Protein AF-A0A559GMC2-F1 (afdb_monomer)

Radius of gyration: 25.71 Å; Cα contacts (8 Å, |Δi|>4): 262; chains: 1; bounding box: 66×36×84 Å

Structure (mmCIF, N/CA/C/O backbone):
data_AF-A0A559GMC2-F1
#
_entry.id   AF-A0A559GMC2-F1
#
loop_
_atom_site.group_PDB
_atom_site.id
_atom_site.type_symbol
_atom_site.label_atom_id
_atom_site.label_alt_id
_atom_site.label_comp_id
_atom_site.label_asym_id
_atom_site.label_entity_id
_atom_site.label_seq_id
_atom_site.pdbx_PDB_ins_code
_atom_site.Cartn_x
_atom_site.Cartn_y
_atom_site.Cartn_z
_atom_site.occupancy
_atom_site.B_iso_or_equiv
_atom_site.auth_seq_id
_atom_site.auth_comp_id
_atom_site.auth_asym_id
_atom_site.auth_atom_id
_atom_site.pdbx_PDB_model_num
ATOM 1 N N . ASP A 1 1 ? -0.935 12.775 25.005 1.00 53.97 1 ASP A N 1
ATOM 2 C CA . ASP A 1 1 ? -0.075 11.767 25.643 1.00 53.97 1 ASP A CA 1
ATOM 3 C C . ASP A 1 1 ? -0.895 10.599 26.130 1.00 53.97 1 ASP A C 1
ATOM 5 O O . ASP A 1 1 ? -2.058 10.789 26.474 1.00 53.97 1 ASP A O 1
ATOM 9 N N . ALA A 1 2 ? -0.313 9.404 26.074 1.00 79.50 2 ALA A N 1
ATOM 10 C CA . ALA A 1 2 ? -0.928 8.202 26.618 1.00 79.50 2 ALA A CA 1
ATOM 11 C C . ALA A 1 2 ? -0.917 8.269 28.151 1.00 79.50 2 ALA A C 1
ATOM 13 O O . ALA A 1 2 ? 0.056 8.747 28.735 1.00 79.50 2 ALA A O 1
ATOM 14 N N . LEU A 1 3 ? -1.996 7.806 28.781 1.00 84.06 3 LEU A N 1
ATOM 15 C CA . LEU A 1 3 ? -2.077 7.680 30.234 1.00 84.06 3 LEU A CA 1
ATOM 16 C C . LEU A 1 3 ? -1.366 6.398 30.669 1.00 84.06 3 LEU A C 1
ATOM 18 O O . LEU A 1 3 ? -1.555 5.355 30.042 1.00 84.06 3 LEU A O 1
ATOM 22 N N . ASP A 1 4 ? -0.574 6.470 31.737 1.00 90.06 4 ASP A N 1
ATOM 23 C CA . ASP A 1 4 ? -0.039 5.267 32.379 1.00 90.06 4 ASP A CA 1
ATOM 24 C C . ASP A 1 4 ? -1.095 4.581 33.269 1.00 90.06 4 ASP A C 1
ATOM 26 O O . ASP A 1 4 ? -2.116 5.171 33.636 1.00 90.06 4 ASP A O 1
ATOM 30 N N . ASP A 1 5 ? -0.847 3.324 33.643 1.00 89.38 5 ASP A N 1
ATOM 31 C CA . ASP A 1 5 ? -1.787 2.522 34.438 1.00 89.38 5 ASP A CA 1
ATOM 32 C C . ASP A 1 5 ? -2.122 3.162 35.799 1.00 89.38 5 ASP A C 1
ATOM 34 O O . ASP A 1 5 ? -3.232 3.007 36.318 1.00 89.38 5 ASP A O 1
ATOM 38 N N . THR A 1 6 ? -1.182 3.917 36.376 1.00 90.62 6 THR A N 1
ATOM 39 C CA . THR A 1 6 ? -1.373 4.595 37.666 1.00 90.62 6 THR A CA 1
ATOM 40 C C . THR A 1 6 ? -2.299 5.796 37.502 1.00 90.62 6 THR A C 1
ATOM 42 O O . THR A 1 6 ? -3.211 5.990 38.306 1.00 90.62 6 THR A O 1
ATOM 45 N N . GLN A 1 7 ? -2.113 6.577 36.438 1.00 89.44 7 GLN A N 1
ATOM 46 C CA . GLN A 1 7 ? -2.979 7.694 36.068 1.00 89.44 7 GLN A CA 1
ATOM 47 C C . GLN A 1 7 ? -4.395 7.209 35.750 1.00 89.44 7 GLN A C 1
ATOM 49 O O . GLN A 1 7 ? -5.364 7.798 36.231 1.00 89.44 7 GLN A O 1
ATOM 54 N N . VAL A 1 8 ? -4.521 6.099 35.015 1.00 87.12 8 VAL A N 1
ATOM 55 C CA . VAL A 1 8 ? -5.808 5.448 34.737 1.00 87.12 8 VAL A CA 1
ATOM 56 C C . VAL A 1 8 ? -6.522 5.062 36.035 1.00 87.12 8 VAL A C 1
ATOM 58 O O . VAL A 1 8 ? -7.683 5.430 36.228 1.00 87.12 8 VAL A O 1
ATOM 61 N N . ALA A 1 9 ? -5.837 4.376 36.955 1.00 85.44 9 ALA A N 1
ATOM 62 C CA . ALA A 1 9 ? -6.419 3.959 38.233 1.00 85.44 9 ALA A CA 1
ATOM 63 C C . ALA A 1 9 ? -6.802 5.151 39.130 1.00 85.44 9 ALA A C 1
ATOM 65 O O . ALA A 1 9 ? -7.827 5.119 39.821 1.00 85.44 9 ALA A O 1
ATOM 66 N N . LEU A 1 10 ? -6.015 6.229 39.098 1.00 88.19 10 LEU A N 1
ATOM 67 C CA . LEU A 1 10 ? -6.276 7.433 39.884 1.00 88.19 10 LEU A CA 1
ATOM 68 C C . LEU A 1 10 ? -7.529 8.165 39.386 1.00 88.19 10 LEU A C 1
ATOM 70 O O . LEU A 1 10 ? -8.404 8.485 40.187 1.00 88.19 10 LEU A O 1
ATOM 74 N N . VAL A 1 11 ? -7.686 8.328 38.069 1.00 82.94 11 VAL A N 1
ATOM 75 C CA . VAL A 1 11 ? -8.913 8.899 37.483 1.00 82.94 11 VAL A CA 1
ATOM 76 C C . VAL A 1 11 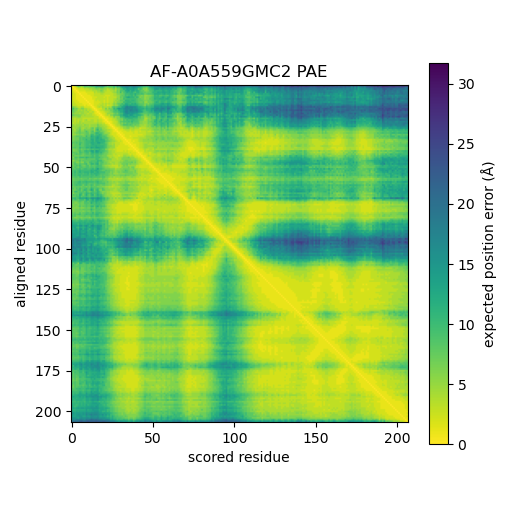? -10.115 7.979 37.716 1.00 82.94 11 VAL A C 1
ATOM 78 O O . VAL A 1 11 ? -11.196 8.453 38.064 1.00 82.94 11 VAL A O 1
ATOM 81 N N . ALA A 1 12 ? -9.935 6.660 37.597 1.00 80.62 12 ALA A N 1
ATOM 82 C CA . ALA A 1 12 ? -11.001 5.695 37.853 1.00 80.62 12 ALA A CA 1
ATOM 83 C C . ALA A 1 12 ? -11.493 5.741 39.311 1.00 80.62 12 ALA A C 1
ATOM 85 O O . ALA A 1 12 ? -12.698 5.676 39.547 1.00 80.62 12 ALA A O 1
ATOM 86 N N . SER A 1 13 ? -10.596 5.905 40.290 1.00 82.12 13 SER A N 1
ATOM 87 C CA . SER A 1 13 ? -10.973 6.021 41.710 1.00 82.12 13 SER A CA 1
ATOM 88 C C . SER A 1 13 ? -11.601 7.376 42.067 1.00 82.12 13 SER A C 1
ATOM 90 O O . SER A 1 13 ? -12.541 7.411 42.862 1.00 82.12 13 SER A O 1
ATOM 92 N N . ALA A 1 14 ? -11.161 8.465 41.426 1.00 82.88 14 ALA A N 1
ATOM 93 C CA . ALA A 1 14 ? -11.711 9.814 41.601 1.00 82.88 14 ALA A CA 1
ATOM 94 C C . ALA A 1 14 ? -13.002 10.079 40.795 1.00 82.88 14 ALA A C 1
ATOM 96 O O . ALA A 1 14 ? -13.609 11.139 40.930 1.00 82.88 14 ALA A O 1
ATOM 97 N N . SER A 1 15 ? -13.459 9.129 39.975 1.00 72.88 15 SER A N 1
ATOM 98 C CA . SER A 1 15 ? -14.626 9.285 39.086 1.00 72.88 15 SER A CA 1
ATOM 99 C C . SER A 1 15 ? -15.921 9.706 39.802 1.00 72.88 15 SER A C 1
ATOM 101 O O . SER A 1 15 ? -16.744 10.411 39.225 1.00 72.88 15 SER A O 1
ATOM 103 N N . LYS A 1 16 ? -16.092 9.354 41.085 1.00 75.94 16 LYS A N 1
ATOM 104 C CA . LYS A 1 16 ? -17.236 9.799 41.911 1.00 75.94 16 LYS A CA 1
ATOM 105 C C . LYS A 1 16 ? -17.194 11.286 42.272 1.00 75.94 16 LYS A C 1
ATOM 107 O O . LYS A 1 16 ? -18.240 11.875 42.524 1.00 75.94 16 LYS A O 1
ATOM 112 N N . GLU A 1 17 ? -16.003 11.872 42.319 1.00 83.25 17 GLU A N 1
ATOM 113 C CA . GLU A 1 17 ? -15.769 13.282 42.654 1.00 83.25 17 GLU A CA 1
ATOM 114 C C . GLU A 1 17 ? -15.718 14.171 41.403 1.00 83.25 17 GLU A C 1
ATOM 116 O O . GLU A 1 17 ? -15.743 15.396 41.509 1.00 83.25 17 GLU A O 1
ATOM 121 N N . LEU A 1 18 ? -15.699 13.557 40.215 1.00 81.38 18 LEU A N 1
ATOM 122 C CA . LEU A 1 18 ? -15.648 14.218 38.915 1.00 81.38 18 LEU A CA 1
ATOM 123 C C . LEU A 1 18 ? -16.886 13.852 38.076 1.00 81.38 18 LEU A C 1
ATOM 125 O O . LEU A 1 18 ? -16.794 13.012 37.175 1.00 81.38 18 LEU A O 1
ATOM 129 N N . PRO A 1 19 ? -18.057 14.469 38.344 1.00 77.06 19 PRO A N 1
ATOM 130 C CA . PRO A 1 19 ? -19.280 14.182 37.603 1.00 77.06 19 PRO A CA 1
ATOM 131 C C . PRO A 1 19 ? -19.077 14.342 36.092 1.00 77.06 19 PRO A C 1
ATOM 133 O O . PRO A 1 19 ? -18.682 15.405 35.616 1.00 77.06 19 PRO A O 1
ATOM 136 N N . GLY A 1 20 ? -19.358 13.277 35.340 1.00 74.75 20 GLY A N 1
ATOM 137 C CA . GLY A 1 20 ? -19.225 13.244 33.880 1.00 74.75 20 GLY A CA 1
ATOM 138 C C . GLY A 1 20 ? -17.878 12.736 33.352 1.00 74.75 20 GLY A C 1
ATOM 139 O O . GLY A 1 20 ? -17.752 12.560 32.143 1.00 74.75 20 GLY A O 1
ATOM 140 N N . ILE A 1 21 ? -16.894 12.452 34.215 1.00 76.75 21 ILE A N 1
ATOM 141 C CA . ILE A 1 21 ? -15.608 11.864 33.809 1.00 76.75 21 ILE A CA 1
ATOM 142 C C . ILE A 1 21 ? -15.606 10.360 34.096 1.00 76.75 21 ILE A C 1
ATOM 144 O O . ILE A 1 21 ? -15.907 9.912 35.200 1.00 76.75 21 ILE A O 1
ATOM 148 N N . SER A 1 22 ? -15.227 9.570 33.093 1.00 77.75 22 SER A N 1
ATOM 149 C CA . SER A 1 22 ? -15.022 8.127 33.225 1.00 77.75 22 SER A CA 1
ATOM 150 C C . SER A 1 22 ? -13.838 7.671 32.376 1.00 77.75 22 SER A C 1
ATOM 152 O O . SER A 1 22 ? -13.434 8.365 31.444 1.00 77.75 22 SER A O 1
ATOM 154 N N . ILE A 1 23 ? -13.278 6.510 32.717 1.00 76.25 23 ILE A N 1
ATOM 155 C CA . ILE A 1 23 ? -12.289 5.825 31.887 1.00 76.25 23 ILE A CA 1
ATOM 156 C C . ILE A 1 23 ? -12.994 4.711 31.122 1.00 76.25 23 ILE A C 1
ATOM 158 O O . ILE A 1 23 ? -13.689 3.883 31.714 1.00 76.25 23 ILE A O 1
ATOM 162 N N . SER A 1 24 ? -12.758 4.666 29.818 1.00 75.38 24 SER A N 1
ATOM 163 C CA . SER A 1 24 ? -13.103 3.547 28.954 1.00 75.38 24 SER A CA 1
ATOM 164 C C . SER A 1 24 ? -11.842 3.007 28.287 1.00 75.38 24 SER A C 1
ATOM 166 O O . SER A 1 24 ? -10.824 3.691 28.174 1.00 75.38 24 SER A O 1
ATOM 168 N N . THR A 1 25 ? -11.902 1.752 27.862 1.00 74.00 25 THR A N 1
ATOM 169 C CA . THR A 1 25 ? -10.876 1.156 27.014 1.00 74.00 25 THR A CA 1
ATOM 170 C C . THR A 1 25 ? -11.278 1.324 25.555 1.00 74.00 25 THR A C 1
ATOM 172 O O . THR A 1 25 ? -12.406 1.020 25.166 1.00 74.00 25 THR A O 1
ATOM 175 N N . SER A 1 26 ? -10.344 1.789 24.733 1.00 75.94 26 SER A N 1
ATOM 176 C CA . SER A 1 26 ? -10.463 1.771 23.279 1.00 75.94 26 SER A CA 1
ATOM 177 C C . SER A 1 26 ? -9.219 1.123 22.670 1.00 75.94 26 SER A C 1
ATOM 179 O O . SER A 1 26 ? -8.278 0.753 23.375 1.00 75.94 26 SER A O 1
ATOM 181 N N . TRP A 1 27 ? -9.254 0.870 21.367 1.00 82.00 27 TRP A N 1
ATOM 182 C CA . TRP A 1 27 ? -8.132 0.286 20.634 1.00 82.00 27 TRP A CA 1
ATOM 183 C C . TRP A 1 27 ? -7.362 1.382 19.905 1.00 82.00 27 TRP A C 1
ATOM 185 O O . TRP A 1 27 ? -7.874 2.478 19.748 1.00 82.00 27 TRP A O 1
ATOM 195 N N . ASP A 1 28 ? -6.162 1.093 19.413 1.00 80.75 28 ASP A N 1
ATOM 196 C CA . ASP A 1 28 ? -5.456 1.951 18.459 1.00 80.75 28 ASP A CA 1
ATOM 197 C C . ASP A 1 28 ? -4.914 1.098 17.317 1.00 80.75 28 ASP A C 1
ATOM 199 O O . ASP A 1 28 ?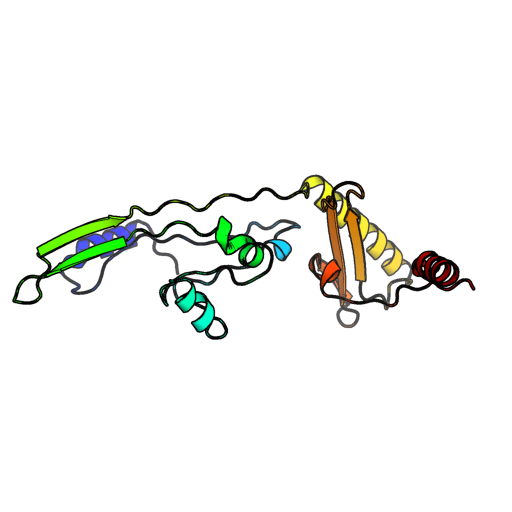 -4.407 -0.008 17.534 1.00 80.75 28 ASP A O 1
ATOM 203 N N . ARG A 1 29 ? -5.035 1.597 16.079 1.00 85.50 29 ARG A N 1
ATOM 204 C CA . ARG A 1 29 ? -4.444 0.929 14.917 1.00 85.50 29 ARG A CA 1
ATOM 205 C C . ARG A 1 29 ? -2.985 1.334 14.805 1.00 85.50 29 ARG A C 1
ATOM 207 O O . ARG A 1 29 ? -2.678 2.511 14.638 1.00 85.50 29 ARG A O 1
ATOM 214 N N . LYS A 1 30 ? -2.089 0.351 14.831 1.00 89.00 30 LYS A N 1
ATOM 215 C CA . LYS A 1 30 ? -0.666 0.558 14.565 1.00 89.00 30 LYS A CA 1
ATOM 216 C C . LYS A 1 30 ? -0.245 -0.237 13.339 1.00 89.00 30 LYS A C 1
ATOM 218 O O . LYS A 1 30 ? -0.350 -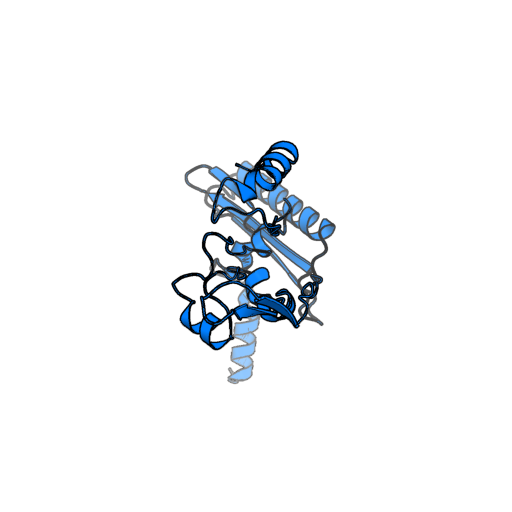1.461 13.333 1.00 89.00 30 LYS A O 1
ATOM 223 N N . VAL A 1 31 ? 0.276 0.463 12.336 1.00 89.62 31 VAL A N 1
ATOM 224 C CA . VAL A 1 31 ? 0.946 -0.155 11.187 1.00 89.62 31 VAL A CA 1
ATOM 225 C C . VAL A 1 31 ? 2.397 -0.430 11.574 1.00 89.62 31 VAL A C 1
ATOM 227 O O . VAL A 1 31 ? 3.071 0.429 12.146 1.00 89.62 31 VAL A O 1
ATOM 230 N N . LEU A 1 32 ? 2.863 -1.653 11.326 1.00 91.69 32 LEU A N 1
ATOM 231 C CA . LEU A 1 32 ? 4.251 -2.035 11.574 1.00 91.69 32 LEU A CA 1
ATOM 232 C C . LEU A 1 32 ? 5.153 -1.502 10.461 1.00 91.69 32 LEU A C 1
ATOM 234 O O . LEU A 1 32 ? 4.764 -1.494 9.293 1.00 91.69 32 LEU A O 1
ATOM 238 N N . ASP A 1 33 ? 6.369 -1.106 10.832 1.00 91.31 33 ASP A N 1
ATOM 239 C CA . ASP A 1 33 ? 7.376 -0.629 9.888 1.00 91.31 33 ASP A CA 1
ATOM 240 C C . ASP A 1 33 ? 7.908 -1.800 9.048 1.00 91.31 33 ASP A C 1
ATOM 242 O O . ASP A 1 33 ? 8.712 -2.615 9.501 1.00 91.31 33 ASP A O 1
ATOM 246 N N . THR A 1 34 ? 7.353 -1.940 7.846 1.00 93.62 34 THR A N 1
ATOM 247 C CA . THR A 1 34 ? 7.639 -3.006 6.877 1.00 93.62 34 THR A CA 1
ATOM 248 C C . THR A 1 34 ? 7.566 -2.429 5.462 1.00 93.62 34 THR A C 1
ATOM 250 O O . THR A 1 34 ? 6.949 -1.380 5.255 1.00 93.62 34 THR A O 1
ATOM 253 N N . SER A 1 35 ? 8.109 -3.134 4.466 1.00 91.19 35 SER A N 1
ATOM 254 C CA . SER A 1 35 ? 8.010 -2.762 3.038 1.00 91.19 35 SER A CA 1
ATOM 255 C C . SER A 1 35 ? 6.569 -2.662 2.516 1.00 91.19 35 SER A C 1
ATOM 257 O O . SER A 1 35 ? 6.308 -1.992 1.520 1.00 91.19 35 SER A O 1
ATOM 259 N N . LEU A 1 36 ? 5.611 -3.274 3.219 1.00 93.38 36 LEU A N 1
ATOM 260 C CA . LEU A 1 36 ? 4.186 -3.240 2.887 1.00 93.38 36 LEU A CA 1
ATOM 261 C C . LEU A 1 36 ? 3.406 -2.150 3.631 1.00 93.38 36 LEU A C 1
ATOM 263 O O . LEU A 1 36 ? 2.217 -1.977 3.369 1.00 93.38 36 LEU A O 1
ATOM 267 N N . SER A 1 37 ? 4.042 -1.410 4.546 1.00 92.44 37 SER A N 1
ATOM 268 C CA . SER A 1 37 ? 3.382 -0.397 5.386 1.00 92.44 37 SER A CA 1
ATOM 269 C C . SER A 1 37 ? 2.611 0.648 4.572 1.00 92.44 37 SER A C 1
ATOM 271 O O . SER A 1 37 ? 1.492 1.007 4.934 1.00 92.44 37 SER A O 1
ATOM 273 N N . SER A 1 38 ? 3.167 1.071 3.435 1.00 90.81 38 SER A N 1
ATOM 274 C CA . SER A 1 38 ? 2.538 2.016 2.507 1.00 90.81 38 SER A CA 1
ATOM 275 C C . SER A 1 38 ? 1.272 1.463 1.846 1.00 90.81 38 SER A C 1
ATOM 277 O O . SER A 1 38 ? 0.354 2.225 1.560 1.00 90.81 38 SER A O 1
ATOM 279 N N . ILE A 1 39 ? 1.196 0.146 1.637 1.00 92.88 39 ILE A N 1
ATOM 280 C CA . ILE A 1 39 ? 0.076 -0.529 0.965 1.00 92.88 39 ILE A CA 1
ATOM 281 C C . ILE A 1 39 ? -1.060 -0.838 1.953 1.00 92.88 39 ILE A C 1
ATOM 283 O O . ILE A 1 39 ? -2.221 -0.896 1.551 1.00 92.88 39 ILE A O 1
ATOM 287 N N . VAL A 1 40 ? -0.756 -1.018 3.245 1.00 93.31 40 VAL A N 1
ATOM 288 C CA . VAL A 1 40 ? -1.780 -1.249 4.282 1.00 93.31 40 VAL A CA 1
ATOM 289 C C . VAL A 1 40 ? -2.765 -0.082 4.316 1.00 93.31 40 VAL A C 1
ATOM 291 O O . VAL A 1 40 ? -3.965 -0.283 4.160 1.00 93.31 40 VAL A O 1
ATOM 294 N N . GLY A 1 41 ? -2.247 1.139 4.436 1.00 90.38 41 GLY A N 1
ATOM 295 C CA . GLY A 1 41 ? -3.049 2.348 4.577 1.00 90.38 41 GLY A CA 1
ATOM 296 C C . GLY A 1 41 ? -3.358 2.718 6.019 1.00 90.38 41 GLY A C 1
ATOM 297 O O . GLY A 1 41 ? -2.613 2.379 6.938 1.00 90.38 41 GLY A O 1
ATOM 298 N N . SER A 1 42 ? -4.410 3.511 6.201 1.00 88.06 42 SER A N 1
ATOM 299 C CA . SER A 1 42 ? -4.691 4.224 7.448 1.00 88.06 42 SER A CA 1
ATOM 300 C C . SER A 1 42 ? -6.142 4.091 7.884 1.00 88.06 42 SER A C 1
ATOM 302 O O . SER A 1 42 ? -7.049 3.987 7.060 1.00 88.06 42 SER A O 1
ATOM 304 N N . VAL A 1 43 ? -6.367 4.205 9.189 1.00 88.12 43 VAL A N 1
ATOM 305 C CA . VAL A 1 43 ? -7.693 4.215 9.820 1.00 88.12 43 VAL A CA 1
ATOM 306 C C . VAL A 1 43 ? -7.891 5.556 10.514 1.00 88.12 43 VAL A C 1
ATOM 308 O O . VAL A 1 43 ? -6.927 6.127 11.035 1.00 88.12 43 VAL A O 1
ATOM 311 N N . SER A 1 44 ? -9.114 6.082 10.509 1.00 86.44 44 SER A N 1
ATOM 312 C CA . SER A 1 44 ? -9.424 7.302 11.244 1.00 86.44 44 SER A CA 1
ATOM 313 C C . SER A 1 44 ? -9.282 7.080 12.756 1.00 86.44 44 SER A C 1
ATOM 315 O O . SER A 1 44 ? -9.429 5.978 13.289 1.00 86.44 44 SER A O 1
ATOM 317 N N . SER A 1 45 ? -8.939 8.148 13.470 1.00 82.88 45 SER A N 1
ATOM 318 C CA . SER A 1 45 ? -8.855 8.117 14.931 1.00 82.88 45 SER A CA 1
ATOM 319 C C . SER A 1 45 ? -10.242 8.248 15.560 1.00 82.88 45 SER A C 1
ATOM 321 O O . SER A 1 45 ? -11.138 8.844 14.963 1.00 82.88 45 SER A O 1
ATOM 323 N N . GLU A 1 46 ? -10.405 7.799 16.808 1.00 79.06 46 GLU A N 1
ATOM 324 C CA . GLU A 1 46 ? -11.644 8.042 17.576 1.00 79.06 46 GLU A CA 1
ATOM 325 C C . GLU A 1 46 ? -11.997 9.524 17.639 1.00 79.06 46 GLU A C 1
ATOM 327 O O . GLU A 1 46 ? -13.156 9.912 17.559 1.00 79.06 46 GLU A O 1
ATOM 332 N N . LYS A 1 47 ? -10.964 10.361 17.761 1.00 81.81 47 LYS A N 1
ATOM 333 C CA . LYS A 1 47 ? -11.108 11.807 17.865 1.00 81.81 47 LYS A CA 1
ATOM 334 C C . LYS A 1 47 ? -11.633 12.427 16.573 1.00 81.81 47 LYS A C 1
ATOM 336 O O . LYS A 1 47 ? -12.348 13.422 16.631 1.00 81.81 47 LYS A O 1
ATOM 341 N N . SER A 1 48 ? -11.234 11.885 15.425 1.00 83.44 48 SER A N 1
ATOM 342 C CA . SER A 1 48 ? -11.682 12.362 14.116 1.00 83.44 48 SER A CA 1
ATOM 343 C C . SER A 1 48 ? -13.023 11.762 13.698 1.00 83.44 48 SER A C 1
ATOM 345 O O . SER A 1 48 ? -13.758 12.430 12.982 1.00 83.44 48 SER A O 1
ATOM 347 N N . GLY A 1 49 ? -13.335 10.535 14.128 1.00 87.06 49 GLY A N 1
ATOM 348 C CA . GLY A 1 49 ? -14.540 9.820 13.707 1.00 87.06 49 GLY A CA 1
ATOM 349 C C . GLY A 1 49 ? -14.589 9.608 12.191 1.00 87.06 49 GLY A C 1
ATOM 350 O O . GLY A 1 49 ? -13.563 9.314 11.561 1.00 87.06 49 GLY A O 1
ATOM 351 N N . LEU A 1 50 ? -15.777 9.788 11.609 1.00 87.50 50 LEU A N 1
ATOM 352 C CA . LEU A 1 50 ? -16.000 9.662 10.169 1.00 87.50 50 LEU A CA 1
ATOM 353 C C . LEU A 1 50 ? -15.389 10.841 9.377 1.00 87.50 50 LEU A C 1
ATOM 355 O O . LEU A 1 50 ? -15.628 12.001 9.722 1.00 87.50 50 LEU A O 1
ATOM 359 N N . PRO A 1 51 ? -14.656 10.585 8.273 1.00 87.56 51 PRO A N 1
ATOM 360 C CA . PRO A 1 51 ? -14.164 11.632 7.382 1.00 87.56 51 PRO A CA 1
ATOM 361 C C . PRO A 1 51 ? -15.318 12.449 6.801 1.00 87.56 51 PRO A C 1
ATOM 363 O O . PRO A 1 51 ? -16.212 11.878 6.180 1.00 87.56 51 PRO A O 1
ATOM 366 N N . ALA A 1 52 ? -15.259 13.779 6.945 1.00 87.44 52 ALA A N 1
ATOM 367 C CA . ALA A 1 52 ? -16.317 14.713 6.538 1.00 87.44 52 ALA A CA 1
ATOM 368 C C . ALA A 1 52 ? -16.817 14.497 5.097 1.00 87.44 52 ALA A C 1
ATOM 370 O O . ALA A 1 52 ? -18.007 14.624 4.829 1.00 87.44 52 ALA A O 1
ATOM 371 N N . GLU A 1 53 ? -15.914 14.135 4.185 1.00 87.94 53 GLU A N 1
ATOM 372 C CA . GLU A 1 53 ? -16.222 13.945 2.763 1.00 87.94 53 GLU A CA 1
ATOM 373 C C . GLU A 1 53 ? -17.033 12.674 2.467 1.00 87.94 53 GLU A C 1
ATOM 375 O O . GLU A 1 53 ? -17.694 12.593 1.435 1.00 87.94 53 GLU A O 1
ATOM 380 N N . GLU A 1 54 ? -17.027 11.692 3.375 1.00 86.81 54 GLU A N 1
ATOM 381 C CA . GLU A 1 54 ? -17.689 10.392 3.187 1.00 86.81 54 GLU A CA 1
ATOM 382 C C . GLU A 1 54 ? -18.781 10.108 4.236 1.00 86.81 54 GLU A C 1
ATOM 384 O O . GLU A 1 54 ? -19.400 9.042 4.200 1.00 86.81 54 GLU A O 1
ATOM 389 N N . VAL A 1 55 ? -19.065 11.055 5.144 1.00 88.88 55 VAL A N 1
ATOM 390 C CA . VAL A 1 55 ? -20.015 10.879 6.264 1.00 88.88 55 VAL A CA 1
ATOM 391 C C . VAL A 1 55 ? -21.358 10.337 5.789 1.00 88.88 55 VAL A C 1
ATOM 393 O O . VAL A 1 55 ? -21.817 9.322 6.303 1.00 88.88 55 VAL A O 1
ATOM 396 N N . ASP A 1 56 ? -21.971 10.950 4.777 1.00 89.88 56 ASP A N 1
ATOM 397 C CA . ASP A 1 56 ? -23.298 10.544 4.301 1.00 89.88 56 ASP A CA 1
ATOM 398 C C . ASP A 1 56 ? -23.332 9.100 3.784 1.00 89.88 56 ASP A C 1
ATOM 400 O O . ASP A 1 56 ? -24.354 8.417 3.896 1.00 89.88 56 ASP A O 1
ATOM 404 N N . ALA A 1 57 ? -22.226 8.618 3.211 1.00 88.81 57 ALA A N 1
ATOM 405 C CA . ALA A 1 57 ? -22.119 7.243 2.737 1.00 88.81 57 ALA A CA 1
ATOM 406 C C . ALA A 1 57 ? -22.040 6.261 3.914 1.00 88.81 57 ALA A C 1
ATOM 408 O O . ALA A 1 57 ? -22.756 5.258 3.925 1.00 88.81 57 ALA A O 1
ATOM 409 N N . TYR A 1 58 ? -21.234 6.575 4.930 1.00 88.94 58 TYR A N 1
ATOM 410 C CA . TYR A 1 58 ? -21.108 5.754 6.136 1.00 88.94 58 TYR A CA 1
ATOM 411 C C . TYR A 1 58 ? -22.383 5.769 6.990 1.00 88.94 58 TYR A C 1
ATOM 413 O O . TYR A 1 58 ? -22.828 4.713 7.441 1.00 88.94 58 TYR A O 1
ATOM 421 N N . LEU A 1 59 ? -23.051 6.917 7.138 1.00 89.62 59 LEU A N 1
ATOM 422 C CA . LEU A 1 59 ? -24.335 7.004 7.847 1.00 89.62 59 LEU A CA 1
ATOM 423 C C . LEU A 1 59 ? -25.406 6.128 7.184 1.00 89.62 59 LEU A C 1
ATOM 425 O O . LEU A 1 59 ? -26.140 5.419 7.871 1.00 89.62 59 LEU A O 1
ATOM 429 N N . LYS A 1 60 ? -25.459 6.097 5.844 1.00 91.00 60 LYS A N 1
ATOM 430 C CA . LYS A 1 60 ? -26.360 5.194 5.100 1.00 91.00 60 LYS A CA 1
ATOM 431 C C . LYS A 1 60 ? -26.040 3.715 5.318 1.00 91.00 60 LYS A C 1
ATOM 433 O O . LYS A 1 60 ? -26.950 2.894 5.259 1.00 91.00 60 LYS A O 1
ATOM 438 N N . LYS A 1 61 ? -24.773 3.379 5.579 1.00 86.31 61 LYS A N 1
ATOM 439 C CA . LYS A 1 61 ? -24.337 2.028 5.967 1.00 86.31 61 LYS A CA 1
ATOM 440 C C . LYS A 1 61 ? -24.616 1.702 7.447 1.00 86.31 61 LYS A C 1
ATOM 442 O O . LYS A 1 61 ? -24.335 0.588 7.873 1.00 86.31 61 LYS A O 1
ATOM 447 N N . GLY A 1 62 ? -25.165 2.638 8.227 1.00 86.50 62 GLY A N 1
ATOM 448 C CA . GLY A 1 62 ? -25.477 2.442 9.648 1.00 86.50 62 GLY A CA 1
ATOM 449 C C . GLY A 1 62 ? -24.316 2.749 10.597 1.00 86.50 62 GLY A C 1
ATOM 450 O O . GLY A 1 62 ? -24.304 2.270 11.731 1.00 86.50 62 GLY A O 1
ATOM 451 N N . TYR A 1 63 ? -23.323 3.521 10.153 1.00 87.19 63 TYR A N 1
ATOM 452 C CA . TYR A 1 63 ? -22.261 4.006 11.030 1.00 87.19 63 TYR A CA 1
ATOM 453 C C . TYR A 1 63 ? -22.758 5.161 11.904 1.00 87.19 63 TYR A C 1
ATOM 455 O O . TYR A 1 63 ? -23.584 5.973 11.496 1.00 87.19 63 TYR A O 1
ATOM 463 N N . SER A 1 64 ? -22.225 5.225 13.113 1.00 85.69 64 SER A N 1
ATOM 464 C CA . SER A 1 64 ? -22.248 6.370 14.009 1.00 85.69 64 SER A CA 1
ATOM 465 C C . SER A 1 64 ? -21.149 7.370 13.633 1.00 85.69 64 SER A C 1
ATOM 467 O O . SER A 1 64 ? -20.103 7.022 13.092 1.00 85.69 64 SER A O 1
ATOM 469 N N . LEU A 1 65 ? -21.361 8.643 13.962 1.00 85.00 65 LEU A N 1
ATOM 470 C CA . LEU A 1 65 ? -20.436 9.740 13.646 1.00 85.00 65 LEU A CA 1
ATOM 471 C C . LEU A 1 65 ? -19.050 9.587 14.288 1.00 85.00 65 LEU A C 1
ATOM 473 O O . LEU A 1 65 ? -18.054 10.037 13.724 1.00 85.00 65 LEU A O 1
ATOM 477 N N . ASN A 1 66 ? -18.990 8.972 15.468 1.00 82.56 66 ASN A N 1
ATOM 478 C CA . ASN A 1 66 ? -17.754 8.735 16.213 1.00 82.56 66 ASN A CA 1
ATOM 479 C C . ASN A 1 66 ? -17.044 7.438 15.806 1.00 82.56 66 ASN A C 1
ATOM 481 O O . ASN A 1 66 ? -16.054 7.063 16.437 1.00 82.56 66 ASN A O 1
ATOM 485 N N . ASP A 1 67 ? -17.545 6.739 14.789 1.00 84.44 67 ASP A N 1
ATOM 486 C CA . ASP A 1 67 ? -16.898 5.525 14.341 1.00 84.44 67 ASP A CA 1
ATOM 487 C C . ASP A 1 67 ? -15.585 5.795 13.645 1.00 84.44 67 ASP A C 1
ATOM 489 O O . ASP A 1 67 ? -15.401 6.765 12.909 1.00 84.44 67 ASP A O 1
ATOM 493 N N . ARG A 1 68 ? -14.670 4.869 13.893 1.00 84.81 68 ARG A N 1
ATOM 494 C CA . ARG A 1 68 ? -13.406 4.793 13.193 1.00 84.81 68 ARG A CA 1
ATOM 495 C C . ARG A 1 68 ? -13.627 3.982 11.931 1.00 84.81 68 ARG A C 1
ATOM 497 O O . ARG A 1 68 ? -14.245 2.923 12.014 1.00 84.81 68 ARG A O 1
ATOM 504 N N . VAL A 1 69 ? -13.140 4.504 10.816 1.00 84.69 69 VAL A N 1
ATOM 505 C CA . VAL A 1 69 ? -13.263 3.879 9.498 1.00 84.69 69 VAL A CA 1
ATOM 506 C C . VAL A 1 69 ? -11.922 3.864 8.802 1.00 84.69 69 VAL A C 1
ATOM 508 O O . VAL A 1 69 ? -11.070 4.743 8.995 1.00 84.69 69 VAL A O 1
ATOM 511 N N . GLU A 1 70 ? -11.730 2.850 7.990 1.00 83.81 70 GLU A N 1
ATOM 512 C CA . GLU A 1 70 ? -10.572 2.658 7.166 1.00 83.81 70 GLU A CA 1
ATOM 513 C C . GLU A 1 70 ? -10.561 3.676 6.009 1.00 83.81 70 GLU A C 1
ATOM 515 O O . GLU A 1 70 ? -11.425 3.738 5.139 1.00 83.81 70 GLU A O 1
ATOM 520 N N . THR A 1 71 ? -9.540 4.527 5.989 1.00 84.69 71 THR A N 1
ATOM 521 C CA . THR A 1 71 ? -9.510 5.733 5.140 1.00 84.69 71 THR A CA 1
ATOM 522 C C . THR A 1 71 ? -8.744 5.562 3.835 1.00 84.69 71 THR A C 1
ATOM 524 O O . THR A 1 71 ? -8.974 6.321 2.893 1.00 84.69 71 THR A O 1
ATOM 527 N N . SER A 1 72 ? -7.825 4.597 3.746 1.00 89.00 72 SER A N 1
ATOM 528 C CA . SER A 1 72 ? -6.977 4.440 2.560 1.00 89.00 72 SER A CA 1
ATOM 529 C C . SER A 1 72 ? -6.549 2.995 2.289 1.00 89.00 72 SER A C 1
ATOM 531 O O . SER A 1 72 ? -6.537 2.157 3.185 1.00 89.00 72 SER A O 1
ATOM 533 N N . TYR A 1 73 ? -6.201 2.726 1.027 1.00 94.50 73 TYR A N 1
ATOM 534 C CA . TYR A 1 73 ? -5.595 1.486 0.521 1.00 94.50 73 TYR A CA 1
ATOM 535 C C . TYR A 1 73 ? -6.279 0.188 0.990 1.00 94.50 73 TYR A C 1
ATOM 537 O O . TYR A 1 73 ? -7.493 0.066 0.829 1.00 94.50 73 TYR A O 1
ATOM 545 N N . LEU A 1 74 ? -5.525 -0.803 1.488 1.00 94.69 74 LEU A N 1
ATOM 546 C CA . LEU A 1 74 ? -6.072 -2.112 1.862 1.00 94.69 74 LEU A CA 1
ATOM 547 C C . LEU A 1 74 ? -7.085 -2.024 2.996 1.00 94.69 74 LEU A C 1
ATOM 549 O O . LEU A 1 74 ? -8.082 -2.739 2.945 1.00 94.69 74 LEU A O 1
ATOM 553 N N . GLU A 1 75 ? -6.841 -1.151 3.973 1.00 92.25 75 GLU A N 1
ATOM 554 C CA . GLU A 1 75 ? -7.789 -0.879 5.052 1.00 92.25 75 GLU A CA 1
ATOM 555 C C . GLU A 1 75 ? -9.144 -0.496 4.422 1.00 92.25 75 GLU A C 1
ATOM 557 O O . GLU A 1 75 ? -10.141 -1.183 4.628 1.00 92.25 75 GLU A O 1
ATOM 562 N N . LYS A 1 76 ? -9.182 0.530 3.556 1.00 91.50 76 LYS A N 1
ATOM 563 C CA . LYS A 1 76 ? -10.446 0.995 2.949 1.00 91.50 76 LYS A CA 1
ATOM 564 C C . LYS A 1 76 ? -11.075 -0.048 2.026 1.00 91.50 76 LYS A C 1
ATOM 566 O O . LYS A 1 76 ? -12.290 -0.219 2.000 1.00 91.50 76 LYS A O 1
ATOM 571 N N . GLN A 1 77 ? -10.248 -0.740 1.243 1.00 94.06 77 GLN A N 1
ATOM 572 C CA . GLN A 1 77 ? -10.705 -1.735 0.273 1.00 94.06 77 GLN A CA 1
ATOM 573 C C . GLN A 1 77 ? -11.394 -2.934 0.940 1.00 94.06 77 GLN A C 1
ATOM 575 O O . GLN A 1 77 ? -12.273 -3.542 0.328 1.00 94.06 77 GLN A O 1
ATOM 580 N N . TYR A 1 78 ? -10.981 -3.288 2.160 1.00 94.94 78 TYR A N 1
ATOM 581 C CA . TYR A 1 78 ? -11.480 -4.448 2.895 1.00 94.94 78 TYR A CA 1
ATOM 582 C C . TYR A 1 78 ? -12.248 -4.078 4.163 1.00 94.94 78 TYR A C 1
ATOM 584 O O . TYR A 1 78 ? -12.457 -4.961 4.995 1.00 94.94 78 TYR A O 1
ATOM 592 N N . GLU A 1 79 ? -12.716 -2.835 4.305 1.00 89.88 79 GLU A N 1
ATOM 593 C CA . GLU A 1 79 ? -13.420 -2.419 5.520 1.00 89.88 79 GLU A CA 1
ATOM 594 C C . GLU A 1 79 ? -14.609 -3.334 5.845 1.00 89.88 79 GLU A C 1
ATOM 596 O O . GLU A 1 79 ? -14.734 -3.801 6.972 1.00 89.88 79 GLU A O 1
ATOM 601 N N . ASP A 1 80 ? -15.433 -3.692 4.858 1.00 89.88 80 ASP A N 1
ATOM 602 C CA . ASP A 1 80 ? -16.606 -4.544 5.100 1.00 89.88 80 ASP A CA 1
ATOM 603 C C . ASP A 1 80 ? -16.231 -5.928 5.704 1.00 89.88 80 ASP A C 1
ATOM 605 O O . ASP A 1 80 ? -17.081 -6.627 6.256 1.00 89.88 80 ASP A O 1
ATOM 609 N N . VAL A 1 81 ? -14.959 -6.343 5.604 1.00 92.75 81 VAL A N 1
ATOM 610 C CA . VAL A 1 81 ? -14.407 -7.580 6.185 1.00 92.75 81 VAL A CA 1
ATOM 611 C C . VAL A 1 81 ? -13.649 -7.315 7.492 1.00 92.75 81 VAL A C 1
ATOM 613 O O . VAL A 1 81 ? -13.721 -8.129 8.418 1.00 92.75 81 VAL A O 1
ATOM 616 N N . LEU A 1 82 ? -12.890 -6.219 7.551 1.00 92.19 82 LEU A N 1
ATOM 617 C CA . LEU A 1 82 ? -12.002 -5.855 8.658 1.00 92.19 82 LEU A CA 1
ATOM 618 C C . LEU A 1 82 ? -12.747 -5.218 9.833 1.00 92.19 82 LEU A C 1
ATOM 620 O O . LEU A 1 82 ? -12.325 -5.392 10.984 1.00 92.19 82 LEU A O 1
ATOM 624 N N . GLN A 1 83 ? -13.869 -4.552 9.563 1.00 87.31 83 GLN A N 1
ATOM 625 C CA . GLN A 1 83 ? -14.667 -3.885 10.574 1.00 87.31 83 GLN A CA 1
ATOM 626 C C . GLN A 1 83 ? -15.286 -4.902 11.537 1.00 87.31 83 GLN A C 1
ATOM 628 O O . GLN A 1 83 ? -15.924 -5.886 11.155 1.00 87.31 83 GLN A O 1
ATOM 633 N N . GLY A 1 84 ? -15.082 -4.665 12.832 1.00 87.56 84 GLY A N 1
ATOM 634 C CA . GLY A 1 84 ? -15.686 -5.471 13.889 1.00 87.56 84 GLY A CA 1
ATOM 635 C C . GLY A 1 84 ? -17.178 -5.194 14.052 1.00 87.56 84 GLY A C 1
ATOM 636 O O . GLY A 1 84 ? -17.657 -4.090 13.783 1.00 87.56 84 GLY A O 1
ATOM 637 N N . LYS A 1 85 ? -17.919 -6.179 14.569 1.00 85.25 85 LYS A N 1
ATOM 638 C CA . LYS A 1 85 ? -19.301 -5.946 14.990 1.00 85.25 85 LYS A CA 1
ATOM 639 C C . LYS A 1 85 ? -19.284 -5.082 16.249 1.00 85.25 85 LYS A C 1
ATOM 641 O O . LYS A 1 85 ? -18.564 -5.384 17.202 1.00 85.25 85 LYS A O 1
ATOM 646 N N . ARG A 1 86 ? -20.078 -4.013 16.264 1.00 81.69 86 ARG A N 1
ATOM 647 C CA . ARG A 1 86 ? -20.208 -3.143 17.438 1.00 81.69 86 ARG A CA 1
ATOM 648 C C . ARG A 1 86 ? -21.038 -3.812 18.522 1.00 81.69 86 ARG A C 1
ATOM 650 O O . ARG A 1 86 ? -21.960 -4.563 18.225 1.00 81.69 86 ARG A O 1
ATOM 657 N N . SER A 1 87 ? -20.730 -3.486 19.774 1.00 80.75 87 SER A N 1
ATOM 658 C CA . SER A 1 87 ? -21.654 -3.771 20.867 1.00 80.75 87 SER A CA 1
ATOM 659 C C . SER A 1 87 ? -22.740 -2.701 20.892 1.00 80.75 87 SER A C 1
ATOM 661 O O . SER A 1 87 ? -22.428 -1.510 20.833 1.00 80.75 87 SER A O 1
ATOM 663 N N . VAL A 1 88 ? -23.996 -3.124 20.994 1.00 80.94 88 VAL A N 1
ATOM 664 C CA . VAL A 1 88 ? -25.153 -2.237 21.147 1.00 80.94 88 VAL A CA 1
ATOM 665 C C . VAL A 1 88 ? -25.659 -2.368 22.575 1.00 80.94 88 VAL A C 1
ATOM 667 O O . VAL A 1 88 ? -25.918 -3.479 23.042 1.00 80.94 88 VAL A O 1
ATOM 670 N N . LYS A 1 89 ? -25.785 -1.234 23.270 1.00 78.81 89 LYS A N 1
ATOM 671 C CA . LYS A 1 89 ? -26.323 -1.167 24.630 1.00 78.81 89 LYS A CA 1
ATOM 672 C C . LYS A 1 89 ? -27.473 -0.179 24.690 1.00 78.81 89 LYS A C 1
ATOM 674 O O . LYS A 1 89 ? -27.328 0.949 24.223 1.00 78.81 89 LYS A O 1
ATOM 679 N N . GLU A 1 90 ? -28.572 -0.587 25.300 1.00 81.75 90 GLU A N 1
ATOM 680 C CA . GLU A 1 90 ? -29.705 0.283 25.595 1.00 81.75 90 GLU A CA 1
ATOM 681 C C . GLU A 1 90 ? -29.647 0.718 27.058 1.00 81.75 90 GLU A C 1
ATOM 683 O O . GLU A 1 90 ? -29.365 -0.077 27.954 1.00 81.75 90 GLU A O 1
ATOM 688 N N . ILE A 1 91 ? -29.859 2.012 27.300 1.00 83.12 91 ILE A N 1
ATOM 689 C CA . ILE A 1 91 ? -29.868 2.594 28.643 1.00 83.12 91 ILE A CA 1
ATOM 690 C C . ILE A 1 91 ? -31.316 2.926 28.984 1.00 83.12 91 ILE A C 1
ATOM 692 O O . ILE A 1 91 ? -31.919 3.793 28.349 1.00 83.12 91 ILE A O 1
ATOM 696 N N . HIS A 1 92 ? -31.859 2.268 30.004 1.00 82.38 92 HIS A N 1
ATOM 697 C CA . HIS A 1 92 ? -33.186 2.571 30.525 1.00 82.38 92 HIS A CA 1
ATOM 698 C C . HIS A 1 92 ? -33.075 3.622 31.627 1.00 82.38 92 HIS A C 1
ATOM 700 O O . HIS A 1 92 ? -32.245 3.514 32.533 1.00 82.38 92 HIS A O 1
ATOM 706 N N . LEU A 1 93 ? -33.904 4.658 31.521 1.00 88.44 93 LEU A N 1
ATOM 707 C CA . LEU A 1 93 ? -33.947 5.777 32.454 1.00 88.44 93 LEU A CA 1
ATOM 708 C C . LEU A 1 93 ? -35.272 5.772 33.219 1.00 88.44 93 LEU A C 1
ATOM 710 O O . LEU A 1 93 ? -36.323 5.460 32.655 1.00 88.44 93 LEU A O 1
ATOM 714 N N . ASP A 1 94 ? -35.227 6.194 34.479 1.00 86.31 94 ASP A N 1
ATOM 715 C CA . ASP A 1 94 ? -36.421 6.436 35.277 1.00 86.31 94 ASP A CA 1
ATOM 716 C C . ASP A 1 94 ? -37.147 7.730 34.844 1.00 86.31 94 ASP A C 1
ATOM 718 O O . ASP A 1 94 ? -36.688 8.516 34.011 1.00 86.31 94 ASP A O 1
ATOM 722 N N . LYS A 1 95 ? -38.305 7.995 35.457 1.00 88.56 95 LYS A N 1
ATOM 723 C CA . LYS A 1 95 ? -39.141 9.180 35.171 1.00 88.56 95 LYS A CA 1
ATOM 724 C C . LYS A 1 95 ? -38.463 10.519 35.500 1.00 88.56 95 LYS A C 1
ATOM 726 O O . LYS A 1 95 ? -38.975 11.564 35.104 1.00 88.56 95 LYS A O 1
ATOM 731 N N . HIS A 1 96 ? -37.367 10.490 36.251 1.00 87.62 96 HIS A N 1
ATOM 732 C CA . HIS A 1 96 ? -36.573 11.648 36.652 1.00 87.62 96 HIS A CA 1
ATOM 733 C C . HIS A 1 96 ? -35.281 11.772 35.825 1.00 87.62 96 HIS A C 1
ATOM 735 O O . HIS A 1 96 ? -34.518 12.711 36.043 1.00 87.62 96 HIS A O 1
ATOM 741 N N . GLY A 1 97 ? -35.049 10.863 34.869 1.00 78.75 97 GLY A N 1
ATOM 742 C CA . GLY A 1 97 ? -33.869 10.838 34.007 1.00 78.75 97 GLY A CA 1
ATOM 743 C C . GLY A 1 97 ? -32.647 10.146 34.618 1.00 78.75 97 GLY A C 1
ATOM 744 O O . GLY A 1 97 ? -31.564 10.238 34.041 1.00 78.75 97 GLY A O 1
ATOM 745 N N . ASN A 1 98 ? -32.786 9.457 35.755 1.00 81.56 98 ASN A N 1
ATOM 746 C CA . ASN A 1 98 ? -31.693 8.678 36.338 1.00 81.56 98 ASN A CA 1
ATOM 747 C C . ASN A 1 98 ? -31.573 7.321 35.643 1.00 81.56 98 ASN A C 1
ATOM 749 O O . ASN A 1 98 ? -32.574 6.713 35.275 1.00 81.56 98 ASN A O 1
ATOM 753 N N . MET A 1 99 ? -30.346 6.821 35.505 1.00 76.25 99 MET A N 1
ATOM 754 C CA . MET A 1 99 ? -30.077 5.499 34.938 1.00 76.25 99 MET A CA 1
ATOM 755 C C . MET A 1 99 ? -30.648 4.388 35.829 1.00 76.25 99 MET A C 1
ATOM 757 O O . MET A 1 99 ? -30.238 4.251 36.980 1.00 76.25 99 MET A O 1
ATOM 761 N N . GLU A 1 100 ? -31.573 3.597 35.286 1.00 81.94 100 GLU A N 1
ATOM 762 C CA . GLU A 1 100 ? -32.197 2.450 35.957 1.00 81.94 100 GLU A CA 1
ATOM 763 C C . GLU A 1 100 ? -31.461 1.148 35.615 1.00 81.94 100 GLU A C 1
ATOM 765 O O . GLU A 1 100 ? -31.105 0.377 36.508 1.00 81.94 100 GLU A O 1
ATOM 770 N N . SER A 1 101 ? -31.177 0.917 34.330 1.00 74.31 101 SER A N 1
ATOM 771 C CA . SER A 1 101 ? -30.448 -0.267 33.869 1.00 74.31 101 SER A CA 1
ATOM 772 C C . SER A 1 101 ? -29.746 -0.038 32.527 1.00 74.31 101 SER A C 1
ATOM 774 O O . SER A 1 101 ? -30.061 0.892 31.782 1.00 74.31 101 SER A O 1
ATOM 776 N N . VAL A 1 102 ? -28.767 -0.896 32.229 1.00 78.88 102 VAL A N 1
ATOM 777 C CA . VAL A 1 102 ? -28.105 -0.976 30.921 1.00 78.88 102 VAL A CA 1
ATOM 778 C C . VAL A 1 102 ? -28.266 -2.399 30.405 1.00 78.88 102 VAL A C 1
ATOM 780 O O . VAL A 1 102 ? -27.778 -3.339 31.036 1.00 78.88 102 VAL A O 1
ATOM 783 N N . GLU A 1 103 ? -28.937 -2.558 29.272 1.00 81.19 103 GLU A N 1
ATOM 784 C CA . GLU A 1 103 ? -29.122 -3.839 28.596 1.00 81.19 103 GLU A CA 1
ATOM 785 C C . GLU A 1 103 ? -28.133 -3.958 27.432 1.00 81.19 103 GLU A C 1
ATOM 787 O O . GLU A 1 103 ? -28.019 -3.058 26.602 1.00 81.19 103 GLU A O 1
ATOM 792 N N . ASN A 1 104 ? -27.388 -5.066 27.367 1.00 77.56 104 ASN A N 1
ATOM 793 C CA . ASN A 1 104 ? -26.565 -5.376 26.198 1.00 77.56 104 ASN A CA 1
ATOM 794 C C . ASN A 1 104 ? -27.456 -6.059 25.154 1.00 77.56 104 ASN A C 1
ATOM 796 O O . ASN A 1 104 ? -27.754 -7.243 25.285 1.00 77.56 104 ASN A O 1
ATOM 800 N N . VAL A 1 105 ? -27.854 -5.317 24.123 1.00 86.31 105 VAL A N 1
ATOM 801 C CA . VAL A 1 105 ? -28.689 -5.824 23.023 1.00 86.31 105 VAL A CA 1
ATOM 802 C C . VAL A 1 105 ? -27.854 -6.656 22.054 1.00 86.31 105 VAL A C 1
ATOM 804 O O . VAL A 1 105 ? -28.286 -7.712 21.597 1.00 86.31 105 VAL A O 1
ATOM 807 N N . GLU A 1 106 ? -26.627 -6.210 21.771 1.00 83.75 106 GLU A N 1
ATOM 808 C CA . GLU A 1 106 ? -25.683 -6.957 20.945 1.00 83.75 106 GLU A CA 1
ATOM 809 C C . GLU A 1 106 ? -24.274 -6.932 21.538 1.00 83.75 106 GLU A C 1
ATOM 811 O O . GLU A 1 106 ? -23.750 -5.883 21.934 1.00 83.75 106 GLU A O 1
ATOM 816 N N . GLU A 1 107 ? -23.623 -8.094 21.554 1.00 83.38 107 GLU A N 1
ATOM 817 C CA . GLU A 1 107 ? -22.200 -8.189 21.861 1.00 83.38 107 GLU A CA 1
ATOM 818 C C . GLU A 1 107 ? -21.357 -7.799 20.646 1.00 83.38 107 GLU A C 1
ATOM 820 O O . GLU A 1 107 ? -21.641 -8.178 19.506 1.00 83.38 107 GLU A O 1
ATOM 825 N N . GLY A 1 108 ? -20.295 -7.036 20.906 1.00 83.38 108 GLY A N 1
ATOM 826 C CA . GLY A 1 108 ? -19.315 -6.698 19.887 1.00 83.38 108 GLY A CA 1
ATOM 827 C C . GLY A 1 108 ? -18.369 -7.864 19.618 1.00 83.38 108 GLY A C 1
ATOM 828 O O . GLY A 1 108 ? -18.043 -8.637 20.519 1.00 83.38 108 GLY A O 1
ATOM 829 N N . SER A 1 109 ? -17.884 -7.972 18.386 1.00 87.56 109 SER A N 1
ATOM 830 C CA . SER A 1 109 ? -16.924 -9.001 17.992 1.00 87.56 109 SER A CA 1
ATOM 831 C C . SER A 1 109 ? -15.808 -8.410 17.144 1.00 87.56 109 SER A C 1
ATOM 833 O O . SER A 1 109 ? -16.004 -7.452 16.395 1.00 87.56 109 SER A O 1
ATOM 835 N N . LYS A 1 110 ? -14.620 -9.013 17.230 1.00 90.56 110 LYS A N 1
ATOM 836 C CA . LYS A 1 110 ? -13.497 -8.646 16.366 1.00 90.56 110 LYS A CA 1
ATOM 837 C C . LYS A 1 110 ? -13.870 -8.891 14.897 1.00 90.56 110 LYS A C 1
ATOM 839 O O . LYS A 1 110 ? -14.511 -9.897 14.594 1.00 90.56 110 LYS A O 1
ATOM 844 N N . GLY A 1 111 ? -13.452 -7.987 14.013 1.00 90.25 111 GLY A N 1
ATOM 845 C CA . GLY A 1 111 ? -13.563 -8.178 12.569 1.00 90.25 111 GLY A CA 1
ATOM 846 C C . GLY A 1 111 ? -12.671 -9.310 12.061 1.00 90.25 111 GLY A C 1
ATOM 847 O O . GLY A 1 111 ? -11.827 -9.854 12.790 1.00 90.25 111 GLY A O 1
ATOM 848 N N . ASN A 1 112 ? -12.866 -9.687 10.802 1.00 95.06 112 ASN A N 1
ATOM 849 C CA . ASN A 1 112 ? -12.108 -10.778 10.205 1.00 95.06 112 ASN A CA 1
ATOM 850 C C . ASN A 1 112 ? -10.684 -10.332 9.862 1.00 95.06 112 ASN A C 1
ATOM 852 O O . ASN A 1 112 ? -10.394 -9.151 9.697 1.00 95.06 112 ASN A O 1
ATOM 856 N N . ASN A 1 113 ? -9.772 -11.297 9.744 1.00 95.38 113 ASN A N 1
ATOM 857 C CA . ASN A 1 113 ? -8.415 -11.022 9.279 1.00 95.38 113 ASN A CA 1
ATOM 858 C C . ASN A 1 113 ? -8.327 -11.279 7.770 1.00 95.38 113 ASN A C 1
ATOM 860 O O . ASN A 1 113 ? -8.904 -12.248 7.272 1.00 95.38 113 ASN A O 1
ATOM 864 N N . ILE A 1 114 ? -7.526 -10.480 7.069 1.00 95.75 114 ILE A N 1
ATOM 865 C CA . ILE A 1 114 ? -7.137 -10.743 5.680 1.00 95.75 114 ILE A CA 1
ATOM 866 C C . ILE A 1 114 ? -5.716 -11.307 5.621 1.00 95.75 114 ILE A C 1
ATOM 868 O O . ILE A 1 114 ? -4.874 -11.006 6.470 1.00 95.75 114 ILE A O 1
ATOM 872 N N . LYS A 1 115 ? -5.439 -12.125 4.604 1.00 96.81 115 LYS A N 1
ATOM 873 C CA . LYS A 1 115 ? -4.095 -12.621 4.295 1.00 96.81 115 LYS A CA 1
ATOM 874 C C . LYS A 1 115 ? -3.728 -12.198 2.879 1.00 96.81 115 LYS A C 1
ATOM 876 O O . LYS A 1 115 ? -4.467 -12.490 1.943 1.00 96.81 115 LYS A O 1
ATOM 881 N N . LEU A 1 116 ? -2.591 -11.523 2.737 1.00 96.75 116 LEU A N 1
ATOM 882 C CA . LEU A 1 116 ? -2.099 -11.053 1.445 1.00 96.75 116 LEU A CA 1
ATOM 883 C C . LEU A 1 116 ? -1.467 -12.192 0.638 1.00 96.75 116 LEU A C 1
ATOM 885 O O . LEU A 1 116 ? -1.063 -13.220 1.186 1.00 96.75 116 LEU A O 1
ATOM 889 N N . THR A 1 117 ? -1.371 -11.985 -0.674 1.00 97.44 117 THR A N 1
ATOM 890 C CA . THR A 1 117 ? -0.649 -12.880 -1.591 1.00 97.44 117 THR A CA 1
ATOM 891 C C . THR A 1 117 ? 0.860 -12.643 -1.589 1.00 97.44 117 THR A C 1
ATOM 893 O O . THR A 1 117 ? 1.604 -13.506 -2.043 1.00 97.44 117 THR A O 1
ATOM 896 N N . ILE A 1 118 ? 1.291 -11.482 -1.090 1.00 96.94 118 ILE A N 1
ATOM 897 C CA . ILE A 1 118 ? 2.684 -11.043 -1.069 1.00 96.94 118 ILE A CA 1
ATOM 898 C C . ILE A 1 118 ? 3.406 -11.709 0.100 1.00 96.94 118 ILE A C 1
ATOM 900 O O . ILE A 1 118 ? 2.960 -11.624 1.248 1.00 96.94 118 ILE A O 1
ATOM 904 N N . ASP A 1 119 ? 4.535 -12.343 -0.197 1.00 97.31 119 ASP A N 1
ATOM 905 C CA . ASP A 1 119 ? 5.477 -12.798 0.817 1.00 97.31 119 ASP A CA 1
ATOM 906 C C . ASP A 1 119 ? 6.429 -11.653 1.187 1.00 97.31 119 ASP A C 1
ATOM 908 O O . ASP A 1 119 ? 7.020 -11.016 0.314 1.00 97.31 119 ASP A O 1
ATOM 912 N N . LEU A 1 120 ? 6.564 -11.373 2.485 1.00 96.56 120 LEU A N 1
ATOM 913 C CA . LEU A 1 120 ? 7.339 -10.227 2.958 1.00 96.56 120 LEU A CA 1
ATOM 914 C C . LEU A 1 120 ? 8.841 -10.378 2.675 1.00 96.56 120 LEU A C 1
ATOM 916 O O . LEU A 1 120 ? 9.501 -9.382 2.387 1.00 96.56 120 LEU A O 1
ATOM 920 N N . ALA A 1 121 ? 9.386 -11.596 2.747 1.00 97.56 121 ALA A N 1
ATOM 921 C CA . ALA A 1 121 ? 10.800 -11.818 2.459 1.00 97.56 121 ALA A CA 1
AT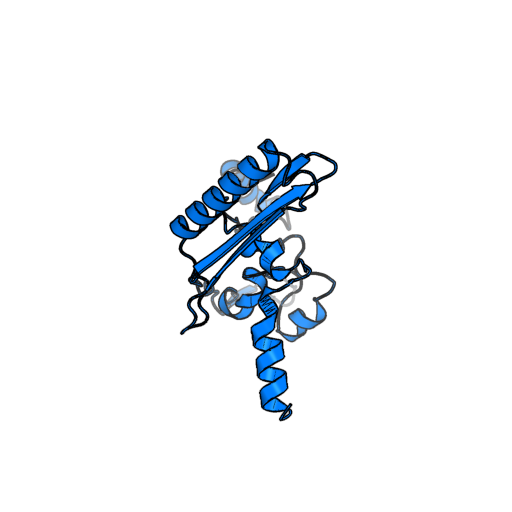OM 922 C C . ALA A 1 121 ? 11.077 -11.590 0.970 1.00 97.56 121 ALA A C 1
ATOM 924 O O .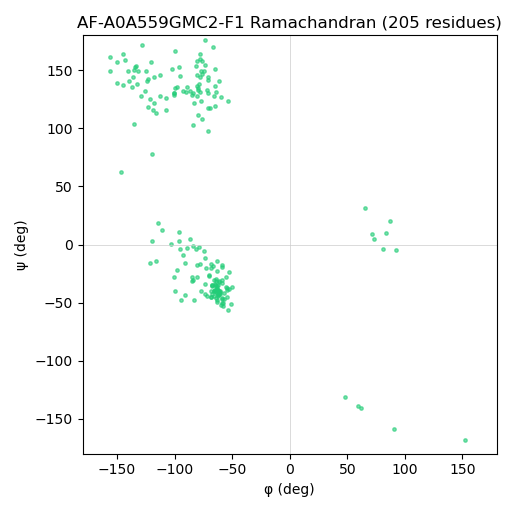 ALA A 1 121 ? 11.996 -10.848 0.631 1.00 97.56 121 ALA A O 1
ATOM 925 N N . PHE A 1 122 ? 10.219 -12.127 0.098 1.00 97.88 122 PHE A N 1
ATOM 926 C CA . PHE A 1 122 ? 10.325 -11.894 -1.342 1.00 97.88 122 PHE A CA 1
ATOM 927 C C . PHE A 1 122 ? 10.183 -10.408 -1.709 1.00 97.88 122 PHE A C 1
ATOM 929 O O . PHE A 1 122 ? 10.968 -9.898 -2.503 1.00 97.88 122 PHE A O 1
ATOM 936 N N . GLN A 1 123 ? 9.234 -9.687 -1.101 1.00 97.69 123 GLN A N 1
ATOM 937 C CA . GLN A 1 123 ? 9.097 -8.239 -1.297 1.00 97.69 123 GLN A CA 1
ATOM 938 C C . GLN A 1 123 ? 10.389 -7.493 -0.925 1.00 97.69 123 GLN A C 1
ATOM 940 O O . GLN A 1 123 ? 10.849 -6.657 -1.699 1.00 97.69 123 GLN A O 1
ATOM 945 N N . ASN A 1 124 ? 10.989 -7.813 0.226 1.00 97.38 124 ASN A N 1
ATOM 946 C CA . ASN A 1 124 ? 12.222 -7.164 0.677 1.00 97.38 124 ASN A CA 1
ATOM 947 C C . ASN A 1 124 ? 13.402 -7.451 -0.263 1.00 97.38 124 ASN A C 1
ATOM 949 O O . ASN A 1 124 ? 14.166 -6.543 -0.578 1.00 97.38 124 ASN A O 1
ATOM 953 N N . GLU A 1 125 ? 13.531 -8.688 -0.753 1.00 97.81 125 GLU A N 1
ATOM 954 C CA . GLU A 1 125 ? 14.565 -9.041 -1.734 1.00 97.81 125 GLU A CA 1
ATOM 955 C C . GLU A 1 125 ? 14.408 -8.249 -3.038 1.00 97.81 125 GLU A C 1
ATOM 957 O O . GLU A 1 125 ? 15.397 -7.785 -3.609 1.00 97.81 125 GLU A O 1
ATOM 962 N N . VAL A 1 126 ? 13.169 -8.057 -3.502 1.00 97.75 126 VAL A N 1
ATOM 963 C CA . VAL A 1 126 ? 12.876 -7.239 -4.686 1.00 97.75 126 VAL A CA 1
ATOM 964 C C . VAL A 1 126 ? 13.212 -5.766 -4.426 1.00 97.75 126 VAL A C 1
ATOM 966 O O . VAL A 1 126 ? 13.866 -5.146 -5.265 1.00 97.75 126 VAL A O 1
ATOM 969 N N . ASP A 1 127 ? 12.846 -5.212 -3.268 1.00 96.88 127 ASP A N 1
ATOM 970 C CA . ASP A 1 127 ? 13.181 -3.830 -2.890 1.00 96.88 127 ASP A CA 1
ATOM 971 C C . ASP A 1 127 ? 14.702 -3.591 -2.880 1.00 96.88 127 ASP A C 1
ATOM 973 O O . ASP A 1 127 ? 15.193 -2.613 -3.459 1.00 96.88 127 ASP A O 1
ATOM 977 N N . ASP A 1 128 ? 15.461 -4.505 -2.271 1.00 97.38 128 ASP A N 1
ATOM 978 C CA . ASP A 1 128 ? 16.923 -4.433 -2.210 1.00 97.38 128 ASP A CA 1
ATOM 979 C C . ASP A 1 128 ? 17.558 -4.558 -3.599 1.00 97.38 128 ASP A C 1
ATOM 981 O O . ASP A 1 128 ? 18.505 -3.829 -3.924 1.00 97.38 128 ASP A O 1
ATOM 985 N N . LEU A 1 129 ? 17.008 -5.429 -4.450 1.00 97.62 129 LEU A N 1
ATOM 986 C CA . LEU A 1 129 ? 17.431 -5.577 -5.840 1.00 97.62 129 LEU A CA 1
ATOM 987 C C . LEU A 1 129 ? 17.252 -4.263 -6.608 1.00 97.62 129 LEU A C 1
ATOM 989 O O . LEU A 1 129 ? 18.213 -3.768 -7.205 1.00 97.62 129 LEU A O 1
ATOM 993 N N . LEU A 1 130 ? 16.053 -3.668 -6.563 1.00 97.00 130 LEU A N 1
ATOM 994 C CA . LEU A 1 130 ? 15.762 -2.400 -7.242 1.00 97.00 130 LEU A CA 1
ATOM 995 C C . LEU A 1 130 ? 16.689 -1.291 -6.748 1.00 97.00 130 LEU A C 1
ATOM 997 O O . LEU A 1 130 ? 17.269 -0.563 -7.556 1.00 97.00 130 LEU A O 1
ATOM 1001 N N . LYS A 1 131 ? 16.871 -1.187 -5.430 1.00 96.44 131 LYS A N 1
ATOM 1002 C CA . LYS A 1 131 ? 17.761 -0.196 -4.822 1.00 96.44 131 LYS A CA 1
ATOM 1003 C C . LYS A 1 131 ? 19.209 -0.380 -5.273 1.00 96.44 131 LYS A C 1
ATOM 1005 O O . LYS A 1 131 ? 19.889 0.608 -5.551 1.00 96.44 131 LYS A O 1
ATOM 1010 N N . SER A 1 132 ? 19.690 -1.618 -5.357 1.00 97.12 132 SER A N 1
ATOM 1011 C CA . SER A 1 132 ? 21.050 -1.927 -5.811 1.00 97.12 132 SER A CA 1
ATOM 1012 C C . SER A 1 132 ? 21.270 -1.504 -7.268 1.00 97.12 132 SER A C 1
ATOM 1014 O O . SER A 1 132 ? 22.203 -0.750 -7.560 1.00 97.12 132 SER A O 1
ATOM 1016 N N . TYR A 1 133 ? 20.360 -1.891 -8.169 1.00 97.00 133 TYR A N 1
ATOM 1017 C CA . TYR A 1 133 ? 20.429 -1.499 -9.580 1.00 97.00 133 TYR A CA 1
ATOM 1018 C C . TYR A 1 133 ? 20.317 0.014 -9.769 1.00 97.00 133 TYR A C 1
ATOM 1020 O O . TYR A 1 133 ? 21.116 0.597 -10.501 1.00 97.00 133 TYR A O 1
A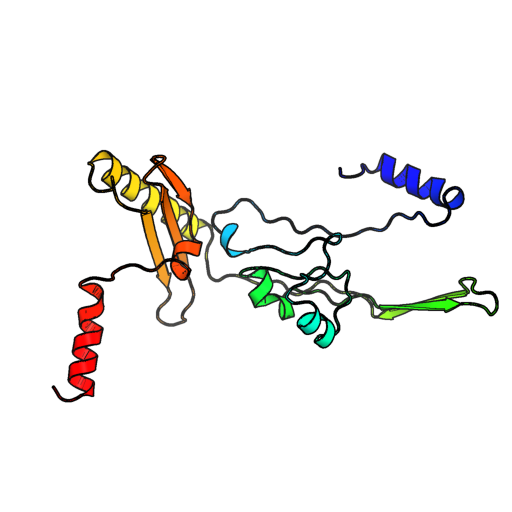TOM 1028 N N . PHE A 1 134 ? 19.383 0.670 -9.075 1.00 96.69 134 PHE A N 1
ATOM 1029 C CA . PHE A 1 134 ? 19.213 2.117 -9.195 1.00 96.69 134 PHE A CA 1
ATOM 1030 C C . PHE A 1 134 ? 20.464 2.879 -8.745 1.00 96.69 134 PHE A C 1
ATOM 1032 O O . PHE A 1 134 ? 20.914 3.791 -9.434 1.00 96.69 134 PHE A O 1
ATOM 1039 N N . ASN A 1 135 ? 21.078 2.472 -7.629 1.00 95.94 135 ASN A N 1
ATOM 1040 C CA . ASN A 1 135 ? 22.326 3.076 -7.158 1.00 95.94 135 ASN A CA 1
ATOM 1041 C C . ASN A 1 135 ? 23.488 2.864 -8.137 1.00 95.94 135 ASN A C 1
ATOM 1043 O O . ASN A 1 135 ? 24.326 3.756 -8.295 1.00 95.94 135 ASN A O 1
ATOM 1047 N N . SER A 1 136 ? 23.547 1.708 -8.804 1.00 96.81 136 SER A N 1
ATOM 1048 C CA . SER A 1 136 ? 24.553 1.444 -9.837 1.00 96.81 136 SER A CA 1
ATOM 1049 C C . SER A 1 136 ? 24.395 2.393 -11.029 1.00 96.81 136 SER A C 1
ATOM 1051 O O . SER A 1 136 ? 25.361 3.052 -11.422 1.00 96.81 136 SER A O 1
ATOM 1053 N N . GLU A 1 137 ? 23.172 2.549 -11.540 1.00 96.56 137 GLU A N 1
ATOM 1054 C CA . GLU A 1 137 ? 22.874 3.474 -12.640 1.00 96.56 137 GLU A CA 1
ATOM 1055 C C . GLU A 1 137 ? 23.087 4.941 -12.248 1.00 96.56 137 GLU A C 1
ATOM 1057 O O . GLU A 1 137 ? 23.541 5.749 -13.061 1.00 96.56 137 GLU A O 1
ATOM 1062 N N . LEU A 1 138 ? 22.812 5.298 -10.992 1.00 94.62 138 LEU A N 1
ATOM 1063 C CA . LEU A 1 138 ? 23.058 6.642 -10.476 1.00 94.62 138 LEU A CA 1
ATOM 1064 C C . LEU A 1 138 ? 24.561 6.942 -10.407 1.00 94.62 138 LEU A C 1
ATOM 1066 O O . LEU A 1 138 ? 24.996 8.010 -10.836 1.00 94.62 138 LEU A O 1
ATOM 1070 N N . SER A 1 139 ? 25.359 5.973 -9.949 1.00 94.19 139 SER A N 1
ATOM 1071 C CA . SER A 1 139 ? 26.824 6.088 -9.855 1.00 94.19 139 SER A CA 1
ATOM 1072 C C . SER A 1 139 ? 27.488 6.229 -11.226 1.00 94.19 139 SER A C 1
ATOM 1074 O O . SER A 1 139 ? 28.456 6.973 -11.374 1.00 94.19 139 SER A O 1
ATOM 1076 N N . ASN A 1 140 ? 26.937 5.561 -12.241 1.00 95.31 140 ASN A N 1
ATOM 1077 C CA . ASN A 1 140 ? 27.409 5.643 -13.625 1.00 95.31 140 ASN A CA 1
ATOM 1078 C C . ASN A 1 140 ? 26.840 6.858 -14.387 1.00 95.31 140 ASN A C 1
ATOM 1080 O O . ASN A 1 140 ? 27.162 7.062 -15.557 1.00 95.31 140 ASN A O 1
ATOM 1084 N N . GLY A 1 141 ? 25.993 7.670 -13.743 1.00 93.44 141 GLY A N 1
ATOM 1085 C CA . GLY A 1 141 ? 25.370 8.867 -14.313 1.00 93.44 141 GLY A CA 1
ATOM 1086 C C . GLY A 1 141 ? 24.138 8.610 -15.191 1.00 93.44 141 GLY A C 1
ATOM 1087 O O . GLY A 1 141 ? 23.490 9.573 -15.603 1.00 93.44 141 GLY A O 1
ATOM 1088 N N . GLY A 1 142 ? 23.779 7.347 -15.441 1.00 92.81 142 GLY A N 1
ATOM 1089 C CA . GLY A 1 142 ? 22.629 6.947 -16.259 1.00 92.81 142 GLY A CA 1
ATOM 1090 C C . GLY A 1 142 ? 21.280 7.296 -15.627 1.00 92.81 142 GLY A C 1
ATOM 1091 O O . GLY A 1 142 ? 20.359 7.707 -16.329 1.00 92.81 142 GLY A O 1
ATOM 1092 N N . ALA A 1 143 ? 21.179 7.230 -14.295 1.00 94.62 143 ALA A N 1
ATOM 1093 C CA . ALA A 1 143 ? 19.947 7.546 -13.563 1.00 94.62 143 ALA A CA 1
ATOM 1094 C C . ALA A 1 143 ? 19.880 8.984 -13.018 1.00 94.62 143 ALA A C 1
ATOM 1096 O O . ALA A 1 143 ? 18.972 9.295 -12.250 1.00 94.62 143 ALA A O 1
ATOM 1097 N N . LYS A 1 144 ? 20.792 9.886 -13.420 1.00 93.38 144 LYS A N 1
ATOM 1098 C CA . LYS A 1 144 ? 20.856 11.261 -12.881 1.00 93.38 144 LYS A CA 1
ATOM 1099 C C . LYS A 1 144 ? 19.519 12.012 -12.960 1.00 93.38 144 LYS A C 1
ATOM 1101 O O . LYS A 1 144 ? 19.187 12.754 -12.045 1.00 93.38 144 LYS A O 1
ATOM 1106 N N . TYR A 1 145 ? 18.779 11.820 -14.049 1.00 95.88 145 TYR A N 1
ATOM 1107 C CA . TYR A 1 145 ? 17.473 12.447 -14.282 1.00 95.88 145 TYR A CA 1
ATOM 1108 C C . TYR A 1 145 ? 16.318 11.438 -14.240 1.00 95.88 145 TYR A C 1
ATOM 1110 O O . TYR A 1 145 ? 15.220 11.751 -14.685 1.00 95.88 145 TYR A O 1
ATOM 1118 N N . SER A 1 146 ? 16.568 10.216 -13.761 1.00 96.00 146 SER A N 1
ATOM 1119 C CA . SER A 1 146 ? 15.510 9.222 -13.600 1.00 96.00 146 SER A CA 1
ATOM 1120 C C . SER A 1 146 ? 14.705 9.537 -12.345 1.00 96.00 146 SER A C 1
ATOM 1122 O O . SER A 1 146 ? 15.287 9.724 -11.280 1.00 96.00 146 SER A O 1
ATOM 1124 N N . GLU A 1 147 ? 13.380 9.553 -12.461 1.00 95.69 147 GLU A N 1
ATOM 1125 C CA . GLU A 1 147 ? 12.446 9.786 -11.347 1.00 95.69 147 GLU A CA 1
ATOM 1126 C C . GLU A 1 147 ? 12.351 8.580 -10.396 1.00 95.69 147 GLU A C 1
ATOM 1128 O O . GLU A 1 147 ? 11.773 8.673 -9.310 1.00 95.69 147 GLU A O 1
ATOM 1133 N N . GLY A 1 148 ? 12.902 7.430 -10.795 1.00 95.75 148 GLY A N 1
ATOM 1134 C CA . GLY A 1 148 ? 12.871 6.214 -9.997 1.00 95.75 148 GLY A CA 1
ATOM 1135 C C . GLY A 1 148 ? 12.928 4.930 -10.815 1.00 95.75 148 GLY A C 1
ATOM 1136 O O . GLY A 1 148 ? 13.196 4.929 -12.017 1.00 95.75 148 GLY A O 1
ATOM 1137 N N . VAL A 1 149 ? 12.665 3.817 -10.139 1.00 97.56 149 VAL A N 1
ATOM 1138 C CA . VAL A 1 149 ? 12.512 2.490 -10.742 1.00 97.56 149 VAL A CA 1
ATOM 1139 C C . VAL A 1 149 ? 11.368 1.756 -10.057 1.00 97.56 149 VAL A C 1
ATOM 1141 O O . VAL A 1 149 ? 11.209 1.852 -8.843 1.00 97.56 149 VAL A O 1
ATOM 1144 N N . TYR A 1 150 ? 10.578 1.022 -10.837 1.00 97.94 150 TYR A N 1
ATOM 1145 C CA . TYR A 1 150 ? 9.393 0.314 -10.362 1.00 97.94 150 TYR A CA 1
ATOM 1146 C C . TYR A 1 150 ? 9.351 -1.094 -10.947 1.00 97.94 150 TYR A C 1
ATOM 1148 O O . TYR A 1 150 ? 9.736 -1.308 -12.099 1.00 97.94 150 TYR A O 1
ATOM 1156 N N . ALA A 1 151 ? 8.864 -2.049 -10.159 1.00 97.81 151 ALA A N 1
ATOM 1157 C CA . ALA A 1 151 ? 8.690 -3.433 -10.569 1.00 97.81 151 ALA A CA 1
ATOM 1158 C C . ALA A 1 151 ? 7.436 -4.034 -9.930 1.00 97.81 151 ALA A C 1
ATOM 1160 O O . ALA A 1 151 ? 7.171 -3.862 -8.740 1.00 97.81 151 ALA A O 1
ATOM 1161 N N . VAL A 1 152 ? 6.684 -4.790 -10.729 1.00 98.00 152 VAL A N 1
ATOM 1162 C CA . VAL A 1 152 ? 5.514 -5.545 -10.277 1.00 98.00 152 VAL A CA 1
ATOM 1163 C C . VAL A 1 152 ? 5.653 -6.981 -10.757 1.00 98.00 152 VAL A C 1
ATOM 1165 O O . VAL A 1 152 ? 5.868 -7.229 -11.944 1.00 98.00 152 VAL A O 1
ATOM 1168 N N . ALA A 1 153 ? 5.516 -7.927 -9.833 1.00 97.94 153 ALA A N 1
ATOM 1169 C CA . ALA A 1 153 ? 5.531 -9.352 -10.123 1.00 97.94 153 ALA A CA 1
ATOM 1170 C C . ALA A 1 153 ? 4.147 -9.947 -9.848 1.00 97.94 153 ALA A C 1
ATOM 1172 O O . ALA A 1 153 ? 3.594 -9.781 -8.761 1.00 97.94 153 ALA A O 1
ATOM 1173 N N . LEU A 1 154 ? 3.600 -10.665 -10.830 1.00 98.12 154 LEU A N 1
ATOM 1174 C CA . LEU A 1 154 ? 2.278 -11.289 -10.763 1.00 98.12 154 LEU A CA 1
ATOM 1175 C C . LEU A 1 154 ? 2.371 -12.784 -11.061 1.00 98.12 154 LEU A C 1
ATOM 1177 O O . LEU A 1 154 ? 3.170 -13.218 -11.891 1.00 98.12 154 LEU A O 1
ATOM 1181 N N . ASN A 1 155 ? 1.483 -13.567 -10.455 1.00 98.06 155 ASN A N 1
ATOM 1182 C CA . ASN A 1 155 ? 1.163 -14.897 -10.949 1.00 98.06 155 ASN A CA 1
ATOM 1183 C C . ASN A 1 155 ? 0.182 -14.765 -12.131 1.00 98.06 155 ASN A C 1
ATOM 1185 O O . ASN A 1 155 ? -0.985 -14.432 -11.910 1.00 98.06 155 ASN A O 1
ATOM 1189 N N . PRO A 1 156 ? 0.590 -15.071 -13.377 1.00 97.50 156 PRO A N 1
ATOM 1190 C CA . PRO A 1 156 ? -0.246 -14.840 -14.556 1.00 97.50 156 PRO A CA 1
ATOM 1191 C C . PRO A 1 156 ? -1.474 -15.757 -14.624 1.00 97.50 156 PRO A C 1
ATOM 1193 O O . PRO A 1 156 ? -2.400 -15.476 -15.378 1.00 97.50 156 PRO A O 1
ATOM 1196 N N . LYS A 1 157 ? -1.498 -16.860 -13.862 1.00 98.00 157 LYS A N 1
ATOM 1197 C CA . LYS A 1 157 ? -2.629 -17.800 -13.847 1.00 98.00 157 LYS A CA 1
ATOM 1198 C C . LYS A 1 157 ? -3.730 -17.379 -12.879 1.00 98.00 157 LYS A C 1
ATOM 1200 O O . LYS A 1 157 ? -4.886 -17.708 -13.111 1.00 98.00 157 LYS A O 1
ATOM 1205 N N . THR A 1 158 ? -3.369 -16.716 -11.780 1.00 97.75 158 THR A N 1
ATOM 1206 C CA . THR A 1 158 ? -4.308 -16.388 -10.693 1.00 97.75 158 THR A CA 1
ATOM 1207 C C . THR A 1 158 ? -4.522 -14.891 -10.504 1.00 97.75 158 THR A C 1
ATOM 1209 O O . THR A 1 158 ? -5.437 -14.508 -9.785 1.00 97.75 158 THR A O 1
ATOM 1212 N N . GLY A 1 159 ? -3.672 -14.047 -11.092 1.00 96.94 159 GLY A N 1
ATOM 1213 C CA . GLY A 1 159 ? -3.647 -12.608 -10.828 1.00 96.94 159 GLY A CA 1
ATOM 1214 C C . GLY A 1 159 ? -3.064 -12.238 -9.460 1.00 96.94 159 GLY A C 1
ATOM 1215 O O . GLY A 1 159 ? -3.069 -11.066 -9.101 1.00 96.94 159 GLY A O 1
ATOM 1216 N N . ALA A 1 160 ? -2.556 -13.207 -8.687 1.00 97.88 160 ALA A N 1
ATOM 1217 C CA . ALA A 1 160 ? -1.979 -12.939 -7.373 1.00 97.88 160 ALA A CA 1
ATOM 1218 C C . ALA A 1 160 ? -0.734 -12.051 -7.489 1.00 97.88 160 ALA A C 1
ATOM 1220 O O . ALA A 1 160 ? 0.170 -12.345 -8.276 1.00 97.88 160 ALA A O 1
ATOM 1221 N N . VAL A 1 161 ? -0.672 -11.001 -6.672 1.00 97.88 161 VAL A N 1
ATOM 1222 C CA . VAL A 1 161 ? 0.498 -10.126 -6.582 1.00 97.88 161 VAL A CA 1
ATOM 1223 C C . VAL A 1 161 ? 1.578 -10.827 -5.771 1.00 97.88 161 VAL A C 1
ATOM 1225 O O . VAL A 1 161 ? 1.335 -11.216 -4.628 1.00 97.88 161 VAL A O 1
ATOM 1228 N N . LEU A 1 162 ? 2.756 -10.989 -6.368 1.00 97.56 162 LEU A N 1
ATOM 1229 C CA . LEU A 1 162 ? 3.928 -11.568 -5.715 1.00 97.56 162 LEU A CA 1
ATOM 1230 C C . LEU A 1 162 ? 4.773 -10.481 -5.048 1.00 97.56 162 LEU A C 1
ATOM 1232 O O . LEU A 1 162 ? 5.200 -10.672 -3.918 1.00 97.56 162 LEU A O 1
ATOM 1236 N N . ALA A 1 163 ? 4.978 -9.352 -5.732 1.00 97.75 163 ALA A N 1
ATOM 1237 C CA . ALA A 1 163 ? 5.662 -8.175 -5.199 1.00 97.75 163 ALA A CA 1
ATOM 1238 C C . ALA A 1 163 ? 5.239 -6.907 -5.955 1.00 97.75 163 ALA A C 1
ATOM 1240 O O . ALA A 1 163 ? 4.951 -6.958 -7.156 1.00 97.75 163 ALA A O 1
ATOM 1241 N N . MET A 1 164 ? 5.244 -5.775 -5.255 1.00 97.12 164 MET A N 1
ATOM 1242 C CA . MET A 1 164 ? 5.051 -4.432 -5.811 1.00 97.12 164 MET A CA 1
ATOM 1243 C C . MET A 1 164 ? 6.087 -3.514 -5.184 1.00 97.12 164 MET A C 1
ATOM 1245 O O . MET A 1 164 ? 5.963 -3.137 -4.021 1.00 97.12 164 MET A O 1
ATOM 1249 N N . SER A 1 165 ? 7.127 -3.189 -5.938 1.00 97.44 165 SER A N 1
ATOM 1250 C CA . SER A 1 165 ? 8.273 -2.434 -5.444 1.00 97.44 165 SER A CA 1
ATOM 1251 C C . SER A 1 165 ? 8.488 -1.180 -6.273 1.00 97.44 165 SER A C 1
ATOM 1253 O O . SER A 1 165 ? 8.319 -1.181 -7.495 1.00 97.44 165 SER A O 1
ATOM 1255 N N . GLY A 1 166 ? 8.878 -0.108 -5.599 1.00 96.88 166 GLY A N 1
ATOM 1256 C CA . GLY A 1 166 ? 9.223 1.153 -6.226 1.00 96.88 166 GLY A CA 1
ATOM 1257 C C . GLY A 1 166 ? 10.257 1.897 -5.403 1.00 96.88 166 GLY A C 1
ATOM 1258 O O . GLY A 1 166 ? 10.181 1.936 -4.175 1.00 96.88 166 GLY A O 1
ATOM 1259 N N . ILE A 1 167 ? 11.220 2.500 -6.088 1.00 96.88 167 ILE A N 1
ATOM 1260 C CA . ILE A 1 167 ? 12.171 3.449 -5.520 1.00 96.88 167 ILE A CA 1
ATOM 1261 C C . ILE A 1 167 ? 11.957 4.764 -6.247 1.00 96.88 167 ILE A C 1
ATOM 1263 O O . ILE A 1 167 ? 12.204 4.857 -7.448 1.00 96.88 167 ILE A O 1
ATOM 1267 N N . LYS A 1 168 ? 11.523 5.779 -5.508 1.00 97.00 168 LYS A N 1
ATOM 1268 C CA . LYS A 1 168 ? 11.404 7.145 -6.000 1.00 97.00 168 LYS A CA 1
ATOM 1269 C C . LYS A 1 168 ? 12.713 7.887 -5.780 1.00 97.00 168 LYS A C 1
ATOM 1271 O O . LYS A 1 168 ? 13.299 7.819 -4.696 1.00 97.00 168 LYS A O 1
ATOM 1276 N N . HIS A 1 169 ? 13.135 8.614 -6.804 1.00 97.00 169 HIS A N 1
ATOM 1277 C CA . HIS A 1 169 ? 14.283 9.503 -6.778 1.00 97.00 169 HIS A CA 1
ATOM 1278 C C . HIS A 1 169 ? 13.808 10.935 -7.000 1.00 97.00 169 HIS A C 1
ATOM 1280 O O . HIS A 1 169 ? 13.300 11.293 -8.062 1.00 97.00 169 HIS A O 1
ATOM 1286 N N . ASP A 1 170 ? 13.958 11.753 -5.966 1.00 95.62 170 ASP A N 1
ATOM 1287 C CA . ASP A 1 170 ? 13.756 13.189 -6.074 1.00 95.62 170 ASP A CA 1
ATOM 1288 C C . ASP A 1 170 ? 14.973 13.799 -6.777 1.00 95.62 170 ASP A C 1
ATOM 1290 O O . ASP A 1 170 ? 16.060 13.867 -6.207 1.00 95.62 170 ASP A O 1
ATOM 1294 N N . VAL A 1 171 ? 14.786 14.223 -8.026 1.00 93.19 171 VAL A N 1
ATOM 1295 C CA . VAL A 1 171 ? 15.854 14.764 -8.878 1.00 93.19 171 VAL A CA 1
ATOM 1296 C C . VAL A 1 171 ? 16.391 16.118 -8.405 1.00 93.19 171 VAL A C 1
ATOM 1298 O O . VAL A 1 171 ? 17.498 16.494 -8.792 1.00 93.19 171 VAL A O 1
ATOM 1301 N N . GLU A 1 172 ? 15.639 16.855 -7.582 1.00 92.00 172 GLU A N 1
ATOM 1302 C CA . GLU A 1 172 ? 16.073 18.146 -7.041 1.00 92.00 172 GLU A CA 1
ATOM 1303 C C . GLU A 1 172 ? 16.949 17.947 -5.804 1.00 92.00 172 GLU A C 1
ATOM 1305 O O . GLU A 1 172 ? 18.025 18.537 -5.694 1.00 92.00 172 GLU A O 1
ATOM 1310 N N . SER A 1 173 ? 16.499 17.095 -4.876 1.00 92.88 173 SER A N 1
ATOM 1311 C CA . SER A 1 173 ? 17.206 16.851 -3.612 1.00 92.88 173 SER A CA 1
ATOM 1312 C C . SER A 1 173 ? 18.214 15.697 -3.669 1.00 92.88 173 SER A C 1
ATOM 1314 O O . SER A 1 173 ? 19.061 15.578 -2.781 1.00 92.88 173 SER A O 1
ATOM 1316 N N . GLY A 1 174 ? 18.133 14.836 -4.685 1.00 91.25 174 GLY A N 1
ATOM 1317 C CA . GLY A 1 174 ? 18.902 13.594 -4.805 1.00 91.25 174 GLY A CA 1
ATOM 1318 C C . GLY A 1 174 ? 18.464 12.495 -3.830 1.00 91.25 174 GLY A C 1
ATOM 1319 O O . GLY A 1 174 ? 19.160 11.489 -3.670 1.00 91.25 174 GLY A O 1
ATOM 1320 N N . LYS A 1 175 ? 17.343 12.676 -3.121 1.00 94.69 175 LYS A N 1
ATOM 1321 C CA . LYS A 1 175 ? 16.888 11.742 -2.087 1.00 94.69 175 LYS A CA 1
ATOM 1322 C C . LYS A 1 175 ? 16.199 10.526 -2.707 1.00 94.69 175 LYS A C 1
ATOM 1324 O O . LYS A 1 175 ? 15.320 10.661 -3.554 1.00 94.69 175 LYS A O 1
ATOM 1329 N N . LEU A 1 176 ? 16.552 9.341 -2.207 1.00 94.69 176 LEU A N 1
ATOM 1330 C CA . LEU A 1 176 ? 15.867 8.085 -2.516 1.00 94.69 176 LEU A CA 1
ATOM 1331 C C . LEU A 1 176 ? 14.863 7.728 -1.416 1.00 94.69 176 LEU A C 1
ATOM 1333 O O . LEU A 1 176 ? 15.186 7.794 -0.226 1.00 94.69 176 LEU A O 1
ATOM 1337 N N . SER A 1 177 ? 13.664 7.307 -1.810 1.00 94.75 177 SER A N 1
ATOM 1338 C CA . SER A 1 177 ? 12.621 6.815 -0.901 1.00 94.75 177 SER A CA 1
ATOM 1339 C C . SER A 1 177 ? 11.890 5.613 -1.492 1.00 94.75 177 SER A C 1
ATOM 1341 O O . SER A 1 177 ? 11.728 5.528 -2.706 1.00 94.75 177 SER A O 1
ATOM 1343 N N . SER A 1 178 ? 11.419 4.703 -0.638 1.00 94.12 178 SER A N 1
ATOM 1344 C CA . SER A 1 178 ? 10.504 3.636 -1.062 1.00 94.12 178 SER A CA 1
ATOM 1345 C C . SER A 1 178 ? 9.176 4.241 -1.533 1.00 94.12 178 SER A C 1
ATOM 1347 O O . SER A 1 178 ? 8.664 5.172 -0.909 1.00 94.12 178 SER A O 1
ATOM 1349 N N . ASP A 1 179 ? 8.653 3.730 -2.646 1.00 96.12 179 ASP A N 1
ATOM 1350 C CA . ASP A 1 179 ? 7.405 4.163 -3.277 1.00 96.12 179 ASP A CA 1
ATOM 1351 C C . ASP A 1 179 ? 6.680 2.979 -3.939 1.00 96.12 179 ASP A C 1
ATOM 1353 O O . ASP A 1 179 ? 6.485 2.925 -5.154 1.00 96.12 179 ASP A O 1
ATOM 1357 N N . SER A 1 180 ? 6.281 1.991 -3.134 1.00 95.50 180 SER A N 1
ATOM 1358 C CA . SER A 1 180 ? 5.532 0.824 -3.624 1.00 95.50 180 SER A CA 1
ATOM 1359 C C . SER A 1 180 ? 4.211 1.216 -4.301 1.00 95.50 180 SER A C 1
ATOM 1361 O O . SER A 1 180 ? 3.801 0.582 -5.272 1.00 95.50 180 SER A O 1
ATOM 1363 N N . LEU A 1 181 ? 3.556 2.283 -3.828 1.00 95.06 181 LEU A N 1
ATOM 1364 C CA . LEU A 1 181 ? 2.297 2.782 -4.391 1.00 95.06 181 LEU A CA 1
ATOM 1365 C C . LEU A 1 181 ? 2.471 3.419 -5.772 1.00 95.06 181 LEU A C 1
ATOM 1367 O O . LEU A 1 181 ? 1.548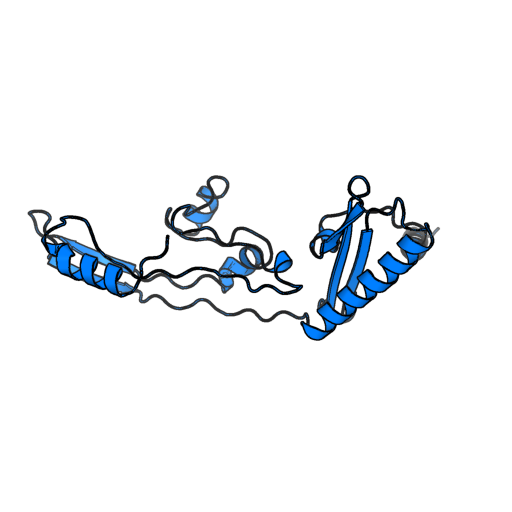 3.342 -6.582 1.00 95.06 181 LEU A O 1
ATOM 1371 N N . GLY A 1 182 ? 3.657 3.949 -6.082 1.00 95.88 182 GLY A N 1
ATOM 1372 C CA . GLY A 1 182 ? 3.996 4.457 -7.411 1.00 95.88 182 GLY A CA 1
ATOM 1373 C C . GLY A 1 182 ? 3.745 3.460 -8.546 1.00 95.88 182 GLY A C 1
ATOM 1374 O O . GLY A 1 182 ? 3.486 3.872 -9.672 1.00 95.88 182 GLY A O 1
ATOM 1375 N N . THR A 1 183 ? 3.719 2.154 -8.252 1.00 96.31 183 THR A N 1
ATOM 1376 C CA . THR A 1 183 ? 3.351 1.102 -9.218 1.00 96.31 183 THR A CA 1
ATOM 1377 C C . THR A 1 183 ? 1.909 1.190 -9.733 1.00 96.31 183 THR A C 1
ATOM 1379 O O . THR A 1 183 ? 1.622 0.663 -10.807 1.00 96.31 183 THR A O 1
ATOM 1382 N N . VAL A 1 184 ? 1.006 1.841 -8.992 1.00 96.12 184 VAL A N 1
ATOM 1383 C CA . VAL A 1 184 ? -0.412 2.012 -9.358 1.00 96.12 184 VAL A CA 1
ATOM 1384 C C . VAL A 1 184 ? -0.841 3.474 -9.460 1.00 96.12 184 VAL A C 1
ATOM 1386 O O . VAL A 1 184 ? -1.889 3.751 -10.039 1.00 96.12 184 VAL A O 1
ATOM 1389 N N . THR A 1 185 ? -0.064 4.413 -8.914 1.00 95.88 185 THR A N 1
ATOM 1390 C CA . THR A 1 185 ? -0.399 5.846 -8.926 1.00 95.88 185 THR A CA 1
ATOM 1391 C C . THR A 1 185 ? 0.346 6.647 -9.991 1.00 95.88 185 THR A C 1
ATOM 1393 O O . THR A 1 185 ? -0.186 7.657 -10.453 1.00 95.88 185 THR A O 1
ATOM 1396 N N . ASN A 1 186 ? 1.545 6.221 -10.401 1.00 96.12 186 ASN A N 1
ATOM 1397 C CA . ASN A 1 186 ? 2.353 6.941 -11.384 1.00 96.12 186 ASN A CA 1
ATOM 1398 C C . ASN A 1 186 ? 2.149 6.371 -12.796 1.00 96.12 186 ASN A C 1
ATOM 1400 O O . ASN A 1 186 ? 1.842 5.192 -12.980 1.00 96.12 186 ASN A O 1
ATOM 1404 N N . VAL A 1 187 ? 2.350 7.212 -13.812 1.00 96.81 187 VAL A N 1
ATOM 1405 C CA . VAL A 1 187 ? 2.237 6.833 -15.227 1.00 96.81 187 VAL A CA 1
ATOM 1406 C C . VAL A 1 187 ? 3.525 7.157 -15.971 1.00 96.81 187 VAL A C 1
ATOM 1408 O O . VAL A 1 187 ? 4.128 8.204 -15.758 1.00 96.81 187 VAL A O 1
ATOM 1411 N N . PHE A 1 188 ? 3.926 6.266 -16.876 1.00 95.62 188 PHE A N 1
ATOM 1412 C CA . PHE A 1 188 ? 5.165 6.391 -17.642 1.00 95.62 188 PHE A CA 1
ATOM 1413 C C . PHE A 1 188 ? 4.921 6.087 -19.118 1.00 95.62 188 PHE A C 1
ATOM 1415 O O . PHE A 1 188 ? 4.027 5.315 -19.470 1.00 95.62 188 PHE A O 1
ATOM 1422 N N . VAL A 1 189 ? 5.743 6.665 -19.996 1.00 97.50 189 VAL A N 1
ATOM 1423 C CA . VAL A 1 189 ? 5.727 6.326 -21.424 1.00 97.50 189 VAL A CA 1
ATOM 1424 C C . VAL A 1 189 ? 6.260 4.894 -21.589 1.00 97.50 189 VAL A C 1
ATOM 1426 O O . VAL A 1 189 ? 7.425 4.650 -21.279 1.00 97.50 189 VAL A O 1
ATOM 1429 N N . PRO A 1 190 ? 5.463 3.934 -22.096 1.00 95.69 190 PRO A N 1
ATOM 1430 C CA . PRO A 1 190 ? 5.825 2.514 -22.039 1.00 95.69 190 PRO A CA 1
ATOM 1431 C C . PRO A 1 190 ? 6.861 2.098 -23.101 1.00 95.69 190 PRO A C 1
ATOM 1433 O O . PRO A 1 190 ? 7.479 1.038 -23.007 1.00 95.69 190 PRO A O 1
ATOM 1436 N N . GLY A 1 191 ? 7.071 2.909 -24.140 1.00 96.88 191 GLY A N 1
ATOM 1437 C CA . GLY A 1 191 ? 8.024 2.604 -25.205 1.00 96.88 191 GLY A CA 1
ATOM 1438 C C . GLY A 1 191 ? 7.668 1.326 -25.976 1.00 96.88 191 GLY A C 1
ATOM 1439 O O . GLY A 1 191 ? 6.510 1.060 -26.281 1.00 96.88 191 GLY A O 1
ATOM 1440 N N . SER A 1 192 ? 8.672 0.519 -26.333 1.00 98.06 192 SER A N 1
ATOM 1441 C CA . SER A 1 192 ? 8.487 -0.634 -27.234 1.00 98.06 192 SER A CA 1
ATOM 1442 C C . SER A 1 192 ? 7.788 -1.854 -26.616 1.00 98.06 192 SER A C 1
ATOM 1444 O O . SER A 1 192 ? 7.502 -2.798 -27.353 1.00 98.06 192 SER A O 1
ATOM 1446 N N . VAL A 1 193 ? 7.490 -1.862 -25.314 1.00 97.38 193 VAL A N 1
ATOM 1447 C CA . VAL A 1 193 ? 6.865 -3.023 -24.644 1.00 97.38 193 VAL A CA 1
ATOM 1448 C C . VAL A 1 193 ? 5.429 -3.288 -25.118 1.00 97.38 193 VAL A C 1
ATOM 1450 O O . VAL A 1 193 ? 4.931 -4.399 -24.975 1.00 97.38 193 VAL A O 1
ATOM 1453 N N . VAL A 1 194 ? 4.775 -2.302 -25.745 1.00 97.50 194 VAL A N 1
ATOM 1454 C CA . VAL A 1 194 ? 3.371 -2.392 -26.195 1.00 97.50 194 VAL A CA 1
ATOM 1455 C C . VAL A 1 194 ? 3.193 -2.950 -27.609 1.00 97.50 194 VAL A C 1
ATOM 1457 O O . VAL A 1 194 ? 2.064 -3.125 -28.057 1.00 97.50 194 VAL A O 1
ATOM 1460 N N . LYS A 1 195 ? 4.278 -3.254 -28.335 1.00 98.06 195 LYS A N 1
ATOM 1461 C CA . LYS A 1 195 ? 4.211 -3.682 -29.748 1.00 98.06 195 LYS A CA 1
ATOM 1462 C C . LYS A 1 195 ? 3.313 -4.898 -29.978 1.00 98.06 195 LYS A C 1
ATOM 1464 O O . LYS A 1 195 ? 2.623 -4.953 -30.989 1.00 98.06 195 LYS A O 1
ATOM 1469 N N . ALA A 1 196 ? 3.295 -5.849 -29.043 1.00 97.56 196 ALA A N 1
ATOM 1470 C CA . ALA A 1 196 ? 2.411 -7.009 -29.128 1.00 97.56 196 ALA A CA 1
ATOM 1471 C C . ALA A 1 196 ? 0.929 -6.597 -29.152 1.00 97.56 196 ALA A C 1
ATOM 1473 O O . ALA A 1 196 ? 0.172 -7.135 -29.949 1.00 97.56 196 ALA A O 1
ATOM 1474 N N . ALA A 1 197 ? 0.534 -5.594 -28.360 1.00 97.19 197 ALA A N 1
ATOM 1475 C CA . ALA A 1 197 ? -0.832 -5.073 -28.369 1.00 97.19 197 ALA A CA 1
ATOM 1476 C C . ALA A 1 197 ? -1.185 -4.422 -29.715 1.00 97.19 197 ALA A C 1
ATOM 1478 O O . ALA A 1 197 ? -2.280 -4.625 -30.231 1.00 97.19 197 ALA A O 1
ATOM 1479 N N . THR A 1 198 ? -0.243 -3.693 -30.326 1.00 97.00 198 THR A N 1
ATOM 1480 C CA . THR A 1 198 ? -0.435 -3.125 -31.670 1.00 97.00 198 THR A CA 1
ATOM 1481 C C . THR A 1 198 ? -0.622 -4.214 -32.727 1.00 97.00 198 THR A C 1
ATOM 1483 O O . THR A 1 198 ? -1.494 -4.083 -33.580 1.00 97.00 198 THR A O 1
ATOM 1486 N N . ILE A 1 199 ? 0.151 -5.304 -32.659 1.00 97.56 199 ILE A N 1
ATOM 1487 C CA . ILE A 1 199 ? 0.003 -6.449 -33.572 1.00 97.56 199 ILE A CA 1
ATOM 1488 C C . ILE A 1 199 ? -1.358 -7.123 -33.377 1.00 97.56 199 ILE A C 1
ATOM 1490 O O . ILE A 1 199 ? -2.050 -7.371 -34.361 1.00 97.56 199 ILE A O 1
ATOM 1494 N N . SER A 1 200 ? -1.772 -7.362 -32.128 1.00 97.81 200 SER A N 1
ATOM 1495 C CA . SER A 1 200 ? -3.096 -7.919 -31.828 1.00 97.81 200 SER A CA 1
ATOM 1496 C C . SER A 1 200 ? -4.215 -7.052 -32.399 1.00 97.81 200 SER A C 1
ATOM 1498 O O . SER A 1 200 ? -5.131 -7.579 -33.017 1.00 97.81 200 SER A O 1
ATOM 1500 N N . SER A 1 201 ? -4.099 -5.726 -32.283 1.00 97.56 201 SER A N 1
ATOM 1501 C CA . SER A 1 201 ? -5.060 -4.797 -32.882 1.00 97.56 201 SER A CA 1
ATOM 1502 C C . SER A 1 201 ? -5.086 -4.892 -34.413 1.00 97.56 201 SER A C 1
ATOM 1504 O O . SER A 1 201 ? -6.163 -4.848 -35.004 1.00 97.56 201 SER A O 1
ATOM 1506 N N . GLY A 1 202 ? -3.932 -5.082 -35.063 1.00 98.00 202 GLY A N 1
ATOM 1507 C CA . GLY A 1 202 ? -3.861 -5.350 -36.504 1.00 98.00 202 GLY A CA 1
ATOM 1508 C C . GLY A 1 202 ? -4.639 -6.609 -36.890 1.00 98.00 202 GLY A C 1
ATOM 1509 O O . GLY A 1 202 ? -5.535 -6.546 -37.728 1.00 98.00 202 GLY A O 1
ATOM 1510 N N . TRP A 1 203 ? -4.391 -7.723 -36.193 1.00 97.50 203 TRP A N 1
ATOM 1511 C CA . TRP A 1 203 ? -5.124 -8.975 -36.412 1.00 97.50 203 TRP A CA 1
ATOM 1512 C C . TRP A 1 203 ? -6.629 -8.846 -36.157 1.00 97.50 203 TRP A C 1
ATOM 1514 O O . TRP A 1 203 ? -7.420 -9.354 -36.948 1.00 97.50 203 TRP A O 1
ATOM 1524 N N . GLU A 1 204 ? -7.032 -8.150 -35.092 1.00 97.44 204 GLU A N 1
ATOM 1525 C CA . GLU A 1 204 ? -8.443 -7.908 -34.762 1.00 97.44 204 GLU A CA 1
ATOM 1526 C C . GLU A 1 204 ? -9.166 -7.090 -35.838 1.00 97.44 204 GLU A C 1
ATOM 1528 O O . GLU A 1 204 ? -10.343 -7.329 -36.107 1.00 97.44 204 GLU A O 1
ATOM 1533 N N . ASN A 1 205 ? -8.465 -6.147 -36.474 1.00 97.06 205 ASN A N 1
ATOM 1534 C CA . ASN A 1 205 ? -9.023 -5.279 -37.512 1.00 97.06 205 ASN A CA 1
ATOM 1535 C C . ASN A 1 205 ? -8.759 -5.789 -38.940 1.00 97.06 205 ASN A C 1
ATOM 1537 O O . ASN A 1 205 ? -9.142 -5.125 -39.902 1.00 97.06 205 ASN A O 1
ATOM 1541 N N . GLY A 1 206 ? -8.129 -6.959 -39.089 1.00 94.12 206 GLY A N 1
ATOM 1542 C CA . GLY A 1 206 ? -7.832 -7.562 -40.389 1.00 94.12 206 GLY A CA 1
ATOM 1543 C C . GLY A 1 206 ? -6.834 -6.770 -41.243 1.00 94.12 206 GLY A C 1
ATOM 1544 O O . GLY A 1 206 ? -6.956 -6.789 -42.469 1.00 94.12 206 GLY A O 1
ATOM 1545 N N . VAL A 1 207 ? -5.889 -6.067 -40.605 1.00 90.69 207 VAL A N 1
ATOM 1546 C CA . VAL A 1 207 ? -4.785 -5.321 -41.246 1.00 90.69 207 VAL A CA 1
ATOM 1547 C C . VAL A 1 207 ? -3.501 -6.142 -41.248 1.00 90.69 207 VAL A C 1
ATOM 1549 O O . VAL A 1 207 ? -3.195 -6.771 -40.209 1.00 90.69 207 VAL A O 1
#

Sequence (207 aa):
DALDDTQVALVASASKELPGISISTSWDRKVLDTSLSSIVGSVSSEKSGLPAEEVDAYLKKGYSLNDRVETSYLEKQYEDVLQGKRSVKEIHLDKHGNMESVENVEEGSKGNNIKLTIDLAFQNEVDDLLKSYFNSELSNGGAKYSEGVYAVALNPKTGAVLAMSGIKHDVESGKLSSDSLGTVTNVFVPGSVVKAATISSGWENGV

Organism: Streptococcus pneumoniae (NCBI:txid1313)

pLDDT: mean 90.38, std 7.23, range [53.97, 98.12]

Solvent-accessible surface area (backbone atoms only — not comparable to full-atom values): 12572 Å² total; per-residue (Å²): 133,86,77,52,75,67,57,51,52,50,52,55,70,44,29,86,82,36,85,92,52,81,80,80,89,82,86,83,92,78,84,64,98,53,96,57,40,81,55,42,49,43,64,41,46,67,91,65,10,43,58,81,93,50,38,73,62,41,45,75,73,69,49,59,70,61,36,60,46,44,73,28,58,49,35,37,77,39,32,95,48,46,54,47,50,67,59,40,71,49,76,43,60,46,100,85,69,46,84,72,49,74,46,76,79,36,80,52,43,82,36,52,85,86,81,78,70,52,46,69,68,59,35,48,54,51,42,51,49,53,52,50,54,50,53,52,34,40,74,73,54,74,34,60,83,41,62,55,53,72,51,74,42,65,40,90,89,77,70,42,48,43,34,62,31,23,40,36,31,41,69,8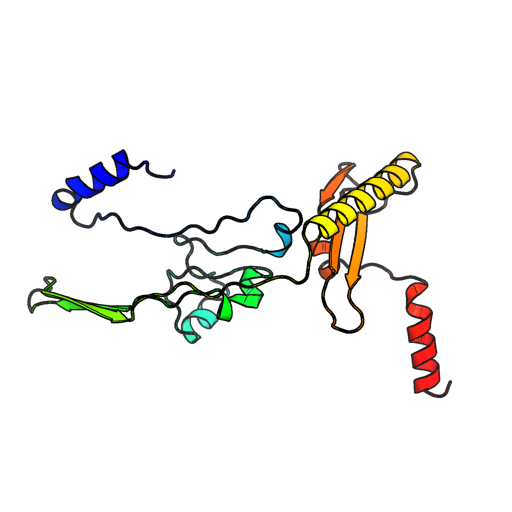7,80,70,47,76,43,83,28,43,61,46,70,78,73,57,86,75,89,73,70,78,78,52,52,64,59,55,52,48,50,28,60,75,70,76,97

InterPro domains:
  IPR001460 Penicillin-binding protein, transpeptidase [PF00905] (150-207)
  IPR005311 Penicillin-binding protein, dimerisation domain [PF03717] (3-101)
  IPR012338 Beta-lactamase/transpeptidase-like [G3DSA:3.40.710.10] (117-207)
  IPR012338 Beta-lactamase/transpeptidase-like [SSF56601] (72-206)
  IPR036138 Penicillin-binding protein, dimerisation domain superfamily [SSF56519] (3-117)
  IPR050515 Class D beta-lactamase/transpeptidase [PTHR30627] (3-207)

Secondary structure (DSSP, 8-state):
-PPPHHHHHHHHHHTTTSTT------------SSTTHHHH--B--TTT-S-TTTHHHHHHTT--TT---B-SHHHHHTHHHHSPBPPEEEEEE-TTS-EEEEEEEE--BPPPPP--S--HHHHHHHHHHHHHHHHHHHHTTTTTT--EEEEEEE-TTT--EEEEEEEEE-TTT--EEE-TTHHHH-----GGGGHHHHHHHHHHHT-

Nearest PDB structures (foldseek):
  2wad-assembly1_A  TM=9.433E-01  e=9.68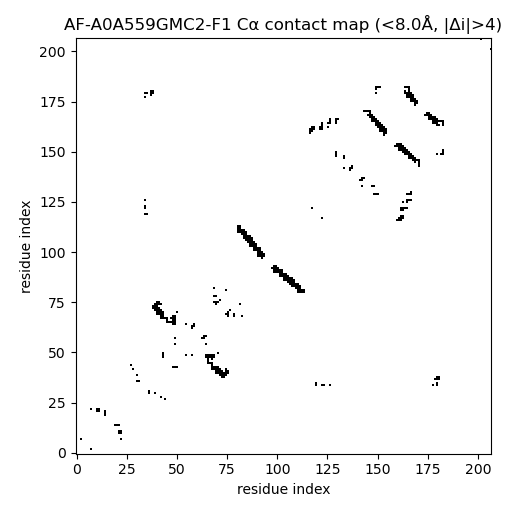6E-28  Streptococcus pneumoniae
  2wad-assembly2_B  TM=9.649E-01  e=2.355E-27  Streptococcus pneumoniae
  2wae-assembly1_A  TM=9.427E-01  e=1.417E-27  Streptococcus pneumoniae
  2waf-assembly1_A  TM=8.705E-01  e=6.809E-26  Streptococcus pneumoniae R6
  8c5w-assembly1_A  TM=8.536E-01  e=4.560E-14  Staphylococcus epidermidis RP62A

Foldseek 3Di:
DDDDPVRQVVQQVCVVVPPPDHDDDDDDDDQDPALCSVQCADKDDLVQADDPVCVVVVVVVVDDRSHIAGDDHPRNVCVVQQPKADWDKDFDADPVRHTPDIDGPDDIGGGHDDDALEDRVQQVVVQVVQVVVLVVCVVVVNCLPPQWDWDWDADPVPRGTHYQWIWGADNVVRDIDTDSVCSPPPDDDPPPPCVVVVVVVCVVVVD

Mean predicted aligned error: 7.4 Å